Protein AF-A0A1C5U379-F1 (afdb_monomer)

Foldseek 3Di:
DDPVLVVQLLVLLLVLLVVLLVVVVPPDPDDPLLLLLLLLLVQCLQQPALVPDDVVSSCVRSVHDPVRCCVVAVDSVSSLLVVVVSSLVSVVVRLCRSPDVPDQLLLSVLLVLLLLLLLLQVGVSSLRSLLVQLVDPVNVLVVLVSVLVVLCVRLCVLVVVDDSVNSSVVSNVLSVLSSVLSVDHDDPVRDSLNSSLVSSVVSCVSSNPDPVVNVVSNVVVVPDPSNVVSVSSVVSNVVSSCVNSVDDRPPDD

Sequence (253 aa):
MNLADLADILITLINFAEKGLCKIRTRYNRTETQKRILSTCVRLFIEQGYSNTSPKQIFKEADVSAGTFYHLYKSKGGVLNELIDFMFDNQFDIADQVIGSNAKPVMLYAVETAIQLALAEINENIRDIYVQVYTQPDTVAMIQEKMTKELHKLFGPYMPDCGQSDFYELEIGTSAIMRGFMAHPCDMYFTLERKIERFLSINLSIFKVPESEQQEVFEYMSKLDIRDIAMRVMHELFEALAMKFDFELSEQE

Solvent-accessible surface area (backbone atoms only — not comparable to full-atom values): 13952 Å² total; per-residue (Å²): 134,57,80,65,60,57,47,51,41,49,52,47,58,44,44,44,37,55,50,46,56,56,52,64,70,70,81,53,92,70,50,72,67,55,50,36,45,51,29,40,48,54,52,43,25,62,76,60,9,45,85,73,53,48,69,69,55,46,26,64,73,36,73,45,52,68,66,60,47,51,72,76,29,89,41,75,64,47,51,48,37,56,55,49,55,57,52,57,78,48,53,67,78,41,63,61,62,56,58,44,91,77,54,58,53,67,53,54,55,51,54,53,53,41,33,54,51,34,37,27,59,77,32,68,26,53,18,42,39,54,36,47,46,59,61,40,68,75,42,31,52,54,48,36,64,58,45,17,59,51,52,35,68,56,34,30,87,57,35,79,90,56,54,62,68,53,34,37,60,48,33,60,51,53,49,49,51,51,32,54,57,44,67,50,74,66,48,99,87,46,35,68,68,55,46,43,52,51,52,48,58,52,53,42,51,74,46,51,52,53,70,73,58,52,49,54,46,52,60,53,56,73,73,51,64,54,62,62,51,24,52,51,52,48,51,44,48,49,52,44,48,25,74,71,48,76,47,84,79,78,85,81,131

Mean predicted aligned error: 8.4 Å

Nearest PDB structures (foldseek):
  3bqz-assembly1_A  TM=7.149E-01  e=1.645E-02  Staphylococcus aureus
  3bti-assembly1_A  TM=6.943E-01  e=1.383E-02  Staphylococcus aureus subsp. aureus Mu50
  2g3b-assembly1_B  TM=5.731E-01  e=2.892E-02  Rhodococcus jostii RHA1
  3f1b-assembly1_A-2  TM=5.635E-01  e=4.662E-02  Rhodococcus jostii RHA1
  5aqc-assembly1_B  TM=4.326E-01  e=4.464E-02  Mycobacterium tuberculosis H37Rv

Secondary structure (DSSP, 8-state):
--HHHHHHHHHHHHHHHHHHHHHHTTSS---HHHHHHHHHHHHHHHHH-TTT--HHHHHHHTT--HHHHHHH-SSHHHHHHHHHHHHHHHHHHHHHHHS-TTS-HHHHHHHHHHHHHHHHHH-HHHHHHHHHHTTSHHHHHHHHHHHHHHHHHHHGGG-TT--HHHHHHHHHHHHHHHHHHHHS---SSS-HHHHHHHHHHHHHHHTT--HHHHHHHHHHHTTS-HHHHHHHHHHHHHHHHHHHHT-PPP---

pLDDT: mean 77.55, std 21.62, range [20.22, 98.5]

Radius of gyration: 18.71 Å; Cα contacts (8 Å, |Δi|>4): 222; chains: 1; bounding box: 46×43×50 Å

Structure (mmCIF, N/CA/C/O backbone):
data_AF-A0A1C5U379-F1
#
_entry.id   AF-A0A1C5U379-F1
#
loop_
_atom_site.group_PDB
_atom_site.id
_atom_site.type_symbol
_atom_site.label_atom_id
_atom_site.label_alt_id
_atom_site.label_comp_id
_atom_site.label_asym_id
_atom_site.label_entity_id
_atom_site.label_seq_id
_atom_site.pdbx_PDB_ins_code
_atom_site.Cartn_x
_atom_site.Cartn_y
_atom_site.Cartn_z
_atom_site.occupancy
_atom_site.B_iso_or_equiv
_atom_site.auth_seq_id
_atom_site.auth_comp_id
_atom_site.auth_asym_id
_atom_site.auth_atom_id
_atom_site.pdbx_PDB_model_num
ATOM 1 N N . MET A 1 1 ? -26.213 -6.825 6.415 1.00 30.80 1 MET A N 1
ATOM 2 C CA . MET A 1 1 ? -25.514 -6.618 5.138 1.00 30.80 1 MET A CA 1
ATOM 3 C C . MET A 1 1 ? -25.941 -7.759 4.242 1.00 30.80 1 MET A C 1
ATOM 5 O O . MET A 1 1 ? -25.673 -8.906 4.588 1.00 30.80 1 MET A O 1
ATOM 9 N N . ASN A 1 2 ? -26.789 -7.478 3.253 1.00 20.22 2 ASN A N 1
ATOM 10 C CA . ASN A 1 2 ? -27.288 -8.517 2.352 1.00 20.22 2 ASN A CA 1
ATOM 11 C C . ASN A 1 2 ? -26.243 -8.769 1.241 1.00 20.22 2 ASN A C 1
ATOM 13 O O . ASN A 1 2 ? -25.292 -8.006 1.090 1.00 20.22 2 ASN A O 1
ATOM 17 N N . LEU A 1 3 ? -26.408 -9.847 0.473 1.00 24.05 3 LEU A N 1
ATOM 18 C CA . LEU A 1 3 ? -25.496 -10.215 -0.618 1.00 24.05 3 LEU A CA 1
ATOM 19 C C . LEU A 1 3 ? -25.369 -9.141 -1.728 1.00 24.05 3 LEU A C 1
ATOM 21 O O . LEU A 1 3 ? -24.397 -9.169 -2.473 1.00 24.05 3 LEU A O 1
ATOM 25 N N . ALA A 1 4 ? -26.322 -8.209 -1.842 1.00 23.47 4 ALA A N 1
ATOM 26 C CA . ALA A 1 4 ? -26.289 -7.088 -2.783 1.00 23.47 4 ALA A CA 1
ATOM 27 C C . ALA A 1 4 ? -25.384 -5.934 -2.300 1.00 23.47 4 ALA A C 1
ATOM 29 O O . ALA A 1 4 ? -24.713 -5.330 -3.126 1.00 23.47 4 ALA A O 1
ATOM 30 N N . ASP A 1 5 ? -25.249 -5.710 -0.985 1.00 25.88 5 ASP A N 1
ATOM 31 C CA . ASP A 1 5 ? -24.325 -4.700 -0.430 1.00 25.88 5 ASP A CA 1
ATOM 32 C C . ASP A 1 5 ? -22.846 -5.100 -0.641 1.00 25.88 5 ASP A C 1
ATOM 34 O O . ASP A 1 5 ? -21.981 -4.262 -0.868 1.00 25.88 5 ASP A O 1
ATOM 38 N N . LEU A 1 6 ? -22.546 -6.405 -0.597 1.00 26.56 6 LEU A N 1
ATOM 39 C CA . LEU A 1 6 ? -21.216 -6.962 -0.896 1.00 26.56 6 LEU A CA 1
ATOM 40 C C . LEU A 1 6 ? -20.872 -6.869 -2.391 1.00 26.56 6 LEU A C 1
ATOM 42 O O . LEU A 1 6 ? -19.710 -6.665 -2.739 1.00 26.56 6 LEU A O 1
ATOM 46 N N . ALA A 1 7 ? -21.880 -6.979 -3.261 1.00 26.05 7 ALA A N 1
ATOM 47 C CA . ALA A 1 7 ? -21.722 -6.817 -4.700 1.00 26.05 7 ALA A CA 1
ATOM 48 C C . ALA A 1 7 ? -21.412 -5.362 -5.084 1.00 26.05 7 ALA A C 1
ATOM 50 O O . ALA A 1 7 ? -20.610 -5.158 -5.984 1.00 26.05 7 ALA A O 1
ATOM 51 N N . ASP A 1 8 ? -21.942 -4.361 -4.374 1.00 29.02 8 ASP A N 1
ATOM 52 C CA . ASP A 1 8 ? -21.638 -2.944 -4.631 1.00 29.02 8 ASP A CA 1
ATOM 53 C C . ASP A 1 8 ? -20.204 -2.555 -4.221 1.00 29.02 8 ASP A C 1
ATOM 55 O O . ASP A 1 8 ? -19.550 -1.774 -4.915 1.00 29.02 8 ASP A O 1
ATOM 59 N N . ILE A 1 9 ? -19.660 -3.153 -3.155 1.00 31.05 9 ILE A N 1
ATOM 60 C CA . ILE A 1 9 ? -18.257 -2.970 -2.733 1.00 31.05 9 ILE A CA 1
ATOM 61 C C . ILE A 1 9 ? -17.294 -3.571 -3.772 1.00 31.05 9 ILE A C 1
ATOM 63 O O . ILE A 1 9 ? -16.308 -2.935 -4.145 1.00 31.05 9 ILE A O 1
ATOM 67 N N . LEU A 1 10 ? -17.622 -4.758 -4.295 1.00 30.98 10 LEU A N 1
ATOM 68 C CA . LEU A 1 10 ? -16.896 -5.422 -5.384 1.00 30.98 10 LEU A CA 1
ATOM 69 C C . LEU A 1 10 ? -17.010 -4.651 -6.701 1.00 30.98 10 LEU A C 1
ATOM 71 O O . LEU A 1 10 ? -16.001 -4.284 -7.283 1.00 30.98 10 LEU A O 1
ATOM 75 N N . ILE A 1 11 ? -18.217 -4.258 -7.111 1.00 32.09 11 ILE A N 1
ATOM 76 C CA . ILE A 1 11 ? -18.458 -3.422 -8.296 1.00 32.09 11 ILE A CA 1
ATOM 77 C C . ILE A 1 11 ? -17.729 -2.075 -8.191 1.00 32.09 11 ILE A C 1
ATOM 79 O O . ILE A 1 11 ? -17.374 -1.499 -9.215 1.00 32.09 11 ILE A O 1
ATOM 83 N N . THR A 1 12 ? -17.452 -1.560 -6.991 1.00 33.69 12 THR A N 1
ATOM 84 C CA . THR A 1 12 ? -16.713 -0.302 -6.801 1.00 33.69 12 THR A CA 1
ATOM 85 C C . THR A 1 12 ? -15.190 -0.485 -6.875 1.00 33.69 12 THR A C 1
ATOM 87 O O . THR A 1 12 ? -14.508 0.396 -7.398 1.00 33.69 12 THR A O 1
ATOM 90 N N . LEU A 1 13 ? -14.658 -1.643 -6.464 1.00 32.72 13 LEU A N 1
ATOM 91 C CA . LEU A 1 13 ? -13.259 -2.048 -6.687 1.00 32.72 13 LEU A CA 1
ATOM 92 C C . LEU A 1 13 ? -13.006 -2.424 -8.171 1.00 32.72 13 LEU A C 1
ATOM 94 O O . LEU A 1 13 ? -11.973 -2.054 -8.735 1.00 32.72 13 LEU A O 1
ATOM 98 N N . ILE A 1 14 ? -14.012 -2.979 -8.858 1.00 34.38 14 ILE A N 1
ATOM 99 C CA . ILE A 1 14 ? -14.058 -3.179 -10.322 1.00 34.38 14 ILE A CA 1
ATOM 100 C C . ILE A 1 14 ? -14.144 -1.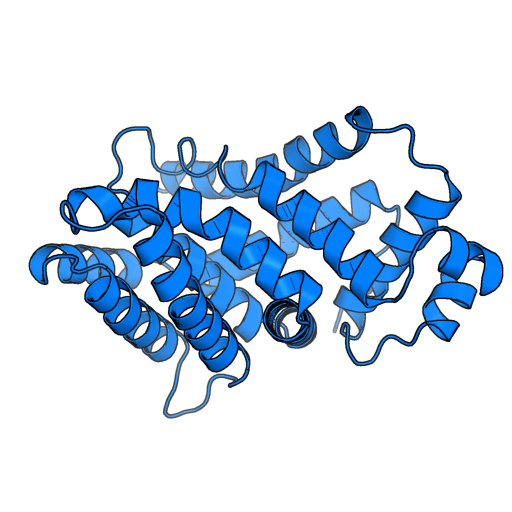841 -11.066 1.00 34.38 14 ILE A C 1
ATOM 102 O O . ILE A 1 14 ? -13.369 -1.572 -11.983 1.00 34.38 14 ILE A O 1
ATOM 106 N N . ASN A 1 15 ? -15.046 -0.944 -10.653 1.00 31.27 15 ASN A N 1
ATOM 107 C CA . ASN A 1 15 ? -15.156 0.403 -11.220 1.00 31.27 15 ASN A CA 1
ATOM 108 C C . ASN A 1 15 ? -13.919 1.261 -10.912 1.00 31.27 15 ASN A C 1
ATOM 110 O O . ASN A 1 15 ? -13.703 2.259 -11.588 1.00 31.27 15 ASN A O 1
ATOM 114 N N . PHE A 1 16 ? -13.110 0.915 -9.911 1.00 40.41 16 PHE A N 1
ATOM 115 C CA . PHE A 1 16 ? -11.818 1.536 -9.608 1.00 40.41 16 PHE A CA 1
ATOM 116 C C . PHE A 1 16 ? -10.750 1.141 -10.629 1.00 40.41 16 PHE A C 1
ATOM 118 O O . PHE A 1 16 ? -10.043 2.013 -11.147 1.00 40.41 16 PHE A O 1
ATOM 125 N N . ALA A 1 17 ? -10.723 -0.137 -11.004 1.00 33.16 17 ALA A N 1
ATOM 126 C CA . ALA A 1 17 ? -10.049 -0.602 -12.201 1.00 33.16 17 ALA A CA 1
ATOM 127 C C . ALA A 1 17 ? -10.583 0.158 -13.433 1.00 33.16 17 ALA A C 1
ATOM 129 O O . ALA A 1 17 ? -9.842 0.886 -14.074 1.00 33.16 17 ALA A O 1
ATOM 130 N N . GLU A 1 18 ? -11.878 0.162 -13.735 1.00 30.50 18 GLU A N 1
ATOM 131 C CA . GLU A 1 18 ? -12.368 0.811 -14.964 1.00 30.50 18 GLU A CA 1
ATOM 132 C C . GLU A 1 18 ? -12.226 2.356 -14.996 1.00 30.50 18 GLU A C 1
ATOM 134 O O . GLU A 1 18 ? -11.771 2.922 -15.998 1.00 30.50 18 GLU A O 1
ATOM 139 N N . LYS A 1 19 ? -12.556 3.082 -13.916 1.00 33.69 19 LYS A N 1
ATOM 140 C CA . LYS A 1 19 ? -12.547 4.564 -13.849 1.00 33.69 19 LYS A CA 1
ATOM 141 C C . LYS A 1 19 ? -11.166 5.151 -13.596 1.00 33.69 19 LYS A C 1
ATOM 143 O O . LYS A 1 19 ? -10.823 6.154 -14.232 1.00 33.69 19 LYS A O 1
ATOM 148 N N . GLY A 1 20 ? -10.356 4.527 -12.737 1.00 36.03 20 GLY A N 1
ATOM 149 C CA . GLY A 1 20 ? -8.945 4.884 -12.617 1.00 36.03 20 GLY A CA 1
ATOM 150 C C . GLY A 1 20 ? -8.276 4.730 -13.979 1.00 36.03 20 GLY A C 1
ATOM 151 O O . GLY A 1 20 ? -7.595 5.636 -14.476 1.00 36.03 20 GLY A O 1
ATOM 152 N N . LEU A 1 21 ? -8.544 3.618 -14.670 1.00 39.03 21 LEU A N 1
ATOM 153 C CA . LEU A 1 21 ? -7.965 3.376 -15.980 1.00 39.03 21 LEU A CA 1
ATOM 154 C C . LEU A 1 21 ? -8.520 4.325 -17.069 1.00 39.03 21 LEU A C 1
ATOM 156 O O . LEU A 1 21 ? -7.760 4.695 -17.972 1.00 39.03 21 LEU A O 1
ATOM 160 N N . CYS A 1 22 ? -9.759 4.808 -16.955 1.00 32.91 22 CYS A N 1
ATOM 161 C CA . CYS A 1 22 ? -10.313 5.844 -17.833 1.00 32.91 22 CYS A CA 1
ATOM 162 C C . CYS A 1 22 ? -9.581 7.201 -17.680 1.00 32.91 22 CYS A C 1
ATOM 164 O O . CYS A 1 22 ? -9.282 7.853 -18.683 1.00 32.91 22 CYS A O 1
ATOM 166 N N . LYS A 1 23 ? -9.162 7.580 -16.458 1.00 36.03 23 LYS A N 1
ATOM 167 C CA . LYS A 1 23 ? -8.380 8.810 -16.185 1.00 36.03 23 LYS A CA 1
ATOM 168 C C . LYS A 1 23 ? -6.893 8.742 -16.586 1.00 36.03 23 LYS A C 1
ATOM 170 O O . LYS A 1 23 ? -6.314 9.793 -16.876 1.00 36.03 23 LYS A O 1
ATOM 175 N N . ILE A 1 24 ? -6.270 7.554 -16.705 1.00 42.28 24 ILE A N 1
ATOM 176 C CA . ILE A 1 24 ? -4.923 7.423 -17.337 1.00 42.28 24 ILE A CA 1
ATOM 177 C C . ILE A 1 24 ? -4.919 8.042 -18.736 1.00 42.28 24 ILE A C 1
ATOM 179 O O . ILE A 1 24 ? -3.909 8.582 -19.179 1.00 42.28 24 ILE A O 1
ATOM 183 N N . ARG A 1 25 ? -6.050 7.958 -19.444 1.00 40.31 25 ARG A N 1
ATOM 184 C CA . ARG A 1 25 ? -6.176 8.433 -20.819 1.00 40.31 25 ARG A CA 1
ATOM 185 C C . ARG A 1 25 ? -6.116 9.960 -20.924 1.00 40.31 25 ARG A C 1
ATOM 187 O O . ARG A 1 25 ? -5.788 10.469 -21.989 1.00 40.31 25 ARG A O 1
ATOM 194 N N . THR A 1 26 ? -6.433 10.686 -19.849 1.00 41.88 26 THR A N 1
ATOM 195 C CA . THR A 1 26 ? -6.767 12.116 -19.932 1.00 41.88 26 THR A CA 1
ATOM 196 C C . THR A 1 26 ? -5.702 13.085 -19.423 1.00 41.88 26 THR A C 1
ATOM 198 O O . THR A 1 26 ? -5.773 14.253 -19.791 1.00 41.88 26 THR A O 1
ATOM 201 N N . ARG A 1 27 ? -4.717 12.676 -18.605 1.00 43.28 27 ARG A N 1
ATOM 202 C CA . ARG A 1 27 ? -3.830 13.664 -17.943 1.00 43.28 27 ARG A CA 1
ATOM 203 C C . ARG A 1 27 ? -2.525 14.006 -18.677 1.00 43.28 27 ARG A C 1
ATOM 205 O O . ARG A 1 27 ? -1.933 15.028 -18.360 1.00 43.28 27 ARG A O 1
ATOM 212 N N . TYR A 1 28 ? -2.109 13.242 -19.687 1.00 43.66 28 TYR A N 1
ATOM 213 C CA . TYR A 1 28 ? -1.063 13.631 -20.647 1.00 43.66 28 TYR A CA 1
ATOM 214 C C . TYR A 1 28 ? -1.110 12.652 -21.827 1.00 43.66 28 TYR A C 1
ATOM 216 O O . TYR A 1 28 ? -1.330 11.461 -21.610 1.00 43.66 28 TYR A O 1
ATOM 224 N N . ASN A 1 29 ? -0.885 13.101 -23.063 1.00 52.22 29 ASN A N 1
ATOM 225 C CA . ASN A 1 29 ? -0.632 12.192 -24.187 1.00 52.22 29 ASN A CA 1
ATOM 226 C C . ASN A 1 29 ? 0.670 11.415 -23.903 1.00 52.22 29 ASN A C 1
ATOM 228 O O . ASN A 1 29 ? 1.749 11.848 -24.305 1.00 52.22 29 ASN A O 1
ATOM 232 N N . ARG A 1 30 ? 0.589 10.301 -23.159 1.00 66.25 30 ARG A N 1
ATOM 233 C CA . ARG A 1 30 ? 1.731 9.411 -22.922 1.00 66.25 30 ARG A CA 1
ATOM 234 C C . ARG A 1 30 ? 2.224 8.913 -24.269 1.00 66.25 30 ARG A C 1
ATOM 236 O O . ARG A 1 30 ? 1.433 8.441 -25.091 1.00 66.25 30 ARG A O 1
ATOM 243 N N . THR A 1 31 ? 3.533 9.004 -24.477 1.00 79.75 31 THR A N 1
ATOM 244 C CA . THR A 1 31 ? 4.155 8.416 -25.663 1.00 79.75 31 THR A CA 1
ATOM 245 C C . THR A 1 31 ? 3.905 6.911 -25.670 1.00 79.75 31 THR A C 1
ATOM 247 O O . THR A 1 31 ? 3.802 6.276 -24.618 1.00 79.75 31 THR A O 1
ATOM 250 N N . GLU A 1 32 ? 3.832 6.320 -26.858 1.00 82.12 32 GLU A N 1
ATOM 251 C CA . GLU A 1 32 ? 3.659 4.872 -26.991 1.00 82.12 32 GLU A CA 1
ATOM 252 C C . GLU A 1 32 ? 4.787 4.099 -26.286 1.00 82.12 32 GLU A C 1
ATOM 254 O O . GLU A 1 32 ? 4.566 3.057 -25.679 1.00 82.12 32 GLU A O 1
ATOM 259 N N . THR A 1 33 ? 5.987 4.682 -26.256 1.00 86.19 33 THR A N 1
ATOM 260 C CA . THR A 1 33 ? 7.141 4.179 -25.507 1.00 86.19 33 THR A CA 1
ATOM 261 C C . THR A 1 33 ? 6.899 4.130 -23.995 1.00 86.19 33 THR A C 1
ATOM 263 O O . THR A 1 33 ? 7.216 3.126 -23.366 1.00 86.19 33 THR A O 1
ATOM 266 N N . GLN A 1 34 ? 6.322 5.177 -23.393 1.00 86.12 34 GLN A N 1
ATOM 267 C CA . GLN A 1 34 ? 5.999 5.176 -21.957 1.00 86.12 34 GLN A CA 1
ATOM 268 C C . GLN A 1 34 ? 4.954 4.116 -21.618 1.00 86.12 34 GLN A C 1
ATOM 270 O O . GLN A 1 34 ? 5.090 3.434 -20.607 1.00 86.12 34 GLN A O 1
ATOM 275 N N . LYS A 1 35 ? 3.935 3.946 -22.471 1.00 81.25 35 LYS A N 1
ATOM 276 C CA . LYS A 1 35 ? 2.927 2.896 -22.277 1.00 81.25 35 LYS A CA 1
ATOM 277 C C . LYS A 1 35 ? 3.563 1.510 -22.280 1.00 81.25 35 LYS A C 1
ATOM 279 O O . LYS A 1 35 ? 3.299 0.768 -21.345 1.00 81.25 35 LYS A O 1
ATOM 284 N N . ARG A 1 36 ? 4.439 1.217 -23.253 1.00 85.88 36 ARG A N 1
ATOM 285 C CA . ARG A 1 36 ? 5.176 -0.057 -23.316 1.00 85.88 36 ARG A CA 1
ATOM 286 C C . ARG A 1 36 ? 6.048 -0.295 -22.085 1.00 85.88 36 ARG A C 1
ATOM 288 O O . ARG A 1 36 ? 6.053 -1.385 -21.534 1.00 85.88 36 ARG A O 1
ATOM 295 N N . ILE A 1 37 ? 6.767 0.725 -21.611 1.00 89.38 37 ILE A N 1
ATOM 296 C CA . ILE A 1 37 ? 7.578 0.588 -20.391 1.00 89.38 37 ILE A CA 1
ATOM 297 C C . ILE A 1 37 ? 6.685 0.284 -19.182 1.00 89.38 37 ILE A C 1
ATOM 299 O O . ILE A 1 37 ? 6.999 -0.615 -18.405 1.00 89.38 37 ILE A O 1
ATOM 303 N N . LEU A 1 38 ? 5.573 1.007 -19.026 1.00 82.69 38 LEU A N 1
ATOM 304 C CA . LEU A 1 38 ? 4.645 0.807 -17.915 1.00 82.69 38 LEU A CA 1
ATOM 305 C C . LEU A 1 38 ? 3.979 -0.574 -17.967 1.00 82.69 38 LEU A C 1
ATOM 307 O O . LEU A 1 38 ? 3.977 -1.250 -16.944 1.00 82.69 38 LEU A O 1
ATOM 311 N N . SER A 1 39 ? 3.490 -1.021 -19.132 1.00 79.06 39 SER A N 1
ATOM 312 C CA . SER A 1 39 ? 2.924 -2.369 -19.306 1.00 79.06 39 SER A CA 1
ATOM 313 C C . SER A 1 39 ? 3.929 -3.451 -18.944 1.00 79.06 39 SER A C 1
ATOM 315 O O . SER A 1 39 ? 3.617 -4.352 -18.170 1.00 79.06 39 SER A O 1
ATOM 317 N N . THR A 1 40 ? 5.155 -3.342 -19.460 1.00 86.25 40 THR A N 1
ATOM 318 C CA . THR A 1 40 ? 6.217 -4.314 -19.197 1.00 86.25 40 THR A CA 1
ATOM 319 C C . THR A 1 40 ? 6.574 -4.345 -17.716 1.00 86.25 40 THR A C 1
ATOM 321 O O . THR A 1 40 ? 6.686 -5.424 -17.147 1.00 86.25 40 THR A O 1
ATOM 324 N N . CYS A 1 41 ? 6.720 -3.188 -17.064 1.00 86.50 41 CYS A N 1
ATOM 325 C CA . CYS A 1 41 ? 6.998 -3.134 -15.630 1.00 86.50 41 CYS A CA 1
ATOM 326 C C . CYS A 1 41 ? 5.857 -3.725 -14.800 1.00 86.50 41 CYS A C 1
ATOM 328 O O . CYS A 1 41 ? 6.130 -4.526 -13.918 1.00 86.50 41 CYS A O 1
ATOM 330 N N . VAL A 1 42 ? 4.600 -3.369 -15.086 1.00 79.88 42 VAL A N 1
ATOM 331 C CA . VAL A 1 42 ? 3.430 -3.918 -14.382 1.00 79.88 42 VAL A CA 1
ATOM 332 C C . VAL A 1 42 ? 3.403 -5.439 -14.484 1.00 79.88 42 VAL A C 1
ATOM 334 O O . VAL A 1 42 ? 3.349 -6.103 -13.451 1.00 79.88 42 VAL A O 1
ATOM 337 N N . ARG A 1 43 ? 3.501 -5.984 -15.704 1.00 82.19 43 ARG A N 1
ATOM 338 C CA . ARG A 1 43 ? 3.511 -7.433 -15.915 1.00 82.19 43 ARG A CA 1
ATOM 339 C C . ARG A 1 43 ? 4.658 -8.091 -15.150 1.00 82.19 43 ARG A C 1
ATOM 341 O O . ARG A 1 43 ? 4.416 -8.977 -14.341 1.00 82.19 43 ARG A O 1
ATOM 348 N N . LEU A 1 44 ? 5.891 -7.614 -15.335 1.00 86.00 44 LEU A N 1
ATOM 349 C CA . LEU A 1 44 ? 7.065 -8.190 -14.672 1.00 86.00 44 LEU A CA 1
ATOM 350 C C . LEU A 1 44 ? 6.984 -8.105 -13.144 1.00 86.00 44 LEU A C 1
ATOM 352 O O . LEU A 1 44 ? 7.368 -9.042 -12.451 1.00 86.00 44 LEU A O 1
ATOM 356 N N . PHE A 1 45 ? 6.471 -7.007 -12.591 1.00 84.56 45 PHE A N 1
ATOM 357 C CA . PHE A 1 45 ? 6.333 -6.877 -11.143 1.00 84.56 45 PHE A CA 1
ATOM 358 C C . PHE A 1 45 ? 5.295 -7.853 -10.584 1.00 84.56 45 PHE A C 1
ATOM 360 O O . PHE A 1 45 ? 5.515 -8.392 -9.505 1.00 84.56 45 PHE A O 1
ATOM 367 N N . ILE A 1 46 ? 4.210 -8.118 -11.313 1.00 79.12 46 ILE A N 1
ATOM 368 C CA . ILE A 1 46 ? 3.184 -9.092 -10.915 1.00 79.12 46 ILE A CA 1
ATOM 369 C C . ILE A 1 46 ? 3.687 -10.535 -11.061 1.00 79.12 46 ILE A C 1
ATOM 371 O O . ILE A 1 46 ? 3.464 -11.351 -10.168 1.00 79.12 46 ILE A O 1
ATOM 375 N N . GLU A 1 47 ? 4.386 -10.849 -12.152 1.00 84.00 47 GLU A N 1
ATOM 376 C CA . GLU A 1 47 ? 4.825 -12.214 -12.478 1.00 84.00 47 GLU A CA 1
ATOM 377 C C . GLU A 1 47 ? 5.994 -12.700 -11.617 1.00 84.00 47 GLU A C 1
ATOM 379 O O . GLU A 1 47 ? 6.034 -13.867 -11.235 1.00 84.00 47 GLU A O 1
ATOM 384 N N . GLN A 1 48 ? 6.951 -11.822 -11.308 1.00 90.44 48 GLN A N 1
ATOM 385 C CA . GLN A 1 48 ? 8.206 -12.213 -10.648 1.00 90.44 48 GLN A CA 1
ATOM 386 C C . GLN A 1 48 ? 8.628 -11.283 -9.499 1.00 90.44 48 GLN A C 1
ATOM 388 O O . GLN A 1 48 ? 9.683 -11.492 -8.896 1.00 90.44 48 GLN A O 1
ATOM 393 N N . GLY A 1 49 ? 7.846 -10.245 -9.193 1.00 85.00 49 GLY A N 1
ATOM 394 C CA . GLY A 1 49 ? 8.158 -9.275 -8.146 1.00 85.00 49 GLY A CA 1
ATOM 395 C C . GLY A 1 49 ? 8.999 -8.095 -8.641 1.00 85.00 49 GLY A C 1
ATOM 396 O O . GLY A 1 49 ? 9.725 -8.148 -9.645 1.00 85.00 49 GLY A O 1
ATOM 397 N N . TYR A 1 50 ? 8.930 -6.987 -7.905 1.00 89.44 50 TYR A N 1
ATOM 398 C CA . TYR A 1 50 ? 9.732 -5.798 -8.177 1.00 89.44 50 TYR A CA 1
ATOM 399 C C . TYR A 1 50 ? 11.223 -6.097 -8.019 1.00 89.44 50 TYR A C 1
ATOM 401 O O . TYR A 1 50 ? 12.017 -5.730 -8.886 1.00 89.44 50 TYR A O 1
ATOM 409 N N . SER A 1 51 ? 11.624 -6.755 -6.933 1.00 94.50 51 SER A N 1
ATOM 410 C CA . SER A 1 51 ? 13.019 -7.002 -6.563 1.00 94.50 51 SER A CA 1
ATOM 411 C C . SER A 1 51 ? 13.751 -7.867 -7.589 1.00 94.50 51 SER A C 1
ATOM 413 O O . SER A 1 51 ? 14.878 -7.530 -7.962 1.00 94.50 51 SER A O 1
ATOM 415 N N . ASN A 1 52 ? 13.092 -8.896 -8.130 1.00 96.75 52 ASN A N 1
ATOM 416 C CA . ASN A 1 52 ? 13.680 -9.787 -9.138 1.00 96.75 52 ASN A CA 1
ATOM 417 C C . ASN A 1 52 ? 13.676 -9.190 -10.555 1.00 96.75 52 ASN A C 1
ATOM 419 O O . ASN A 1 52 ? 14.377 -9.676 -11.440 1.00 96.75 52 ASN A O 1
ATOM 423 N N . THR A 1 53 ? 12.953 -8.090 -10.778 1.00 95.38 53 THR A N 1
ATOM 424 C CA . THR A 1 53 ? 12.914 -7.415 -12.077 1.00 95.38 53 THR A CA 1
ATOM 425 C C . THR A 1 53 ? 14.102 -6.472 -12.256 1.00 95.38 53 THR A C 1
ATOM 427 O O . THR A 1 53 ? 14.224 -5.440 -11.584 1.00 95.38 53 THR A O 1
ATOM 430 N N . SER A 1 54 ? 14.993 -6.791 -13.200 1.00 96.62 54 SER A N 1
ATOM 431 C CA . SER A 1 54 ? 16.152 -5.942 -13.516 1.00 96.62 54 SER A CA 1
ATOM 432 C C . SER A 1 54 ? 15.819 -4.870 -14.571 1.00 96.62 54 SER A C 1
ATOM 434 O O . SER A 1 54 ? 15.057 -5.143 -15.499 1.00 96.62 54 SER A O 1
ATOM 436 N N . PRO A 1 55 ? 16.439 -3.671 -14.531 1.00 95.88 55 PRO A N 1
ATOM 437 C CA . PRO A 1 55 ? 16.267 -2.671 -15.590 1.00 95.88 55 PRO A CA 1
ATOM 438 C C . PRO A 1 55 ? 16.596 -3.210 -16.988 1.00 95.88 55 PRO A C 1
ATOM 440 O O . PRO A 1 55 ? 15.892 -2.916 -17.943 1.00 95.88 55 PRO A O 1
ATOM 443 N N . LYS A 1 56 ? 17.617 -4.068 -17.111 1.00 96.12 56 LYS A N 1
ATOM 444 C CA . LYS A 1 56 ? 17.989 -4.687 -18.394 1.00 96.12 56 LYS A CA 1
ATOM 445 C C . LYS A 1 56 ? 16.871 -5.553 -18.977 1.00 96.12 56 LYS A C 1
ATOM 447 O O . LYS A 1 56 ? 16.688 -5.549 -20.190 1.00 96.12 56 LYS A O 1
ATOM 452 N N . GLN A 1 57 ? 16.149 -6.279 -18.124 1.00 97.31 57 GLN A N 1
ATOM 453 C CA . GLN A 1 57 ? 14.989 -7.064 -18.536 1.00 97.31 57 GLN A CA 1
ATOM 454 C C . GLN A 1 57 ? 13.876 -6.147 -19.048 1.00 97.31 57 GLN A C 1
ATOM 456 O O . GLN A 1 57 ? 13.378 -6.366 -20.145 1.00 97.31 57 GLN A O 1
ATOM 461 N N . ILE A 1 58 ? 13.592 -5.055 -18.330 1.00 95.81 58 ILE A N 1
ATOM 462 C CA . ILE A 1 58 ? 12.617 -4.042 -18.761 1.00 95.81 58 ILE A CA 1
ATOM 463 C C . ILE A 1 58 ? 13.000 -3.458 -20.128 1.00 95.81 58 ILE A C 1
ATOM 465 O O . ILE A 1 58 ? 12.147 -3.355 -20.999 1.00 95.81 58 ILE A O 1
ATOM 469 N N . PHE A 1 59 ? 14.274 -3.115 -20.355 1.00 94.31 59 PHE A N 1
ATOM 470 C CA . PHE A 1 59 ? 14.729 -2.568 -21.643 1.00 94.31 59 PHE A CA 1
ATOM 471 C C . PHE A 1 59 ? 14.458 -3.536 -22.793 1.00 94.31 59 PHE A C 1
ATOM 473 O O . PHE A 1 59 ? 13.940 -3.144 -23.836 1.00 94.31 59 PHE A O 1
ATOM 480 N N . LYS A 1 60 ? 14.804 -4.809 -22.575 1.00 96.12 60 LYS A N 1
ATOM 481 C CA . LYS A 1 60 ? 14.631 -5.876 -23.557 1.00 96.12 60 LYS A CA 1
ATOM 482 C C . LYS A 1 60 ? 13.153 -6.127 -23.851 1.00 96.12 60 LYS A C 1
ATOM 484 O O . LYS A 1 60 ? 12.787 -6.236 -25.012 1.00 96.12 60 LYS A O 1
ATOM 489 N N . GLU A 1 61 ? 12.323 -6.230 -22.818 1.00 94.12 61 GLU A N 1
ATOM 490 C CA . GLU A 1 61 ? 10.916 -6.616 -22.961 1.00 94.12 61 GLU A CA 1
ATOM 491 C C . GLU A 1 61 ? 9.998 -5.457 -23.369 1.00 94.12 61 GLU A C 1
ATOM 493 O O . GLU A 1 61 ? 8.965 -5.698 -23.983 1.00 94.12 61 GLU A O 1
ATOM 498 N N . ALA A 1 62 ? 10.373 -4.206 -23.085 1.00 92.00 62 ALA A N 1
ATOM 499 C CA . ALA A 1 62 ? 9.647 -3.019 -23.552 1.00 92.00 62 ALA A CA 1
ATOM 500 C C . ALA A 1 62 ? 10.114 -2.520 -24.937 1.00 92.00 62 ALA A C 1
ATOM 502 O O . ALA A 1 62 ? 9.573 -1.531 -25.444 1.00 92.00 62 ALA A O 1
ATOM 503 N N . ASP A 1 63 ? 11.127 -3.173 -25.523 1.00 93.88 63 ASP A N 1
ATOM 504 C CA . ASP A 1 63 ? 11.805 -2.774 -26.763 1.00 93.88 63 ASP A CA 1
ATOM 505 C C . ASP A 1 63 ? 12.289 -1.311 -26.725 1.00 93.88 63 ASP A C 1
ATOM 507 O O . ASP A 1 63 ? 11.884 -0.445 -27.508 1.00 93.88 63 ASP A O 1
ATOM 511 N N . VAL A 1 64 ? 13.128 -0.999 -25.731 1.00 95.06 64 VAL A N 1
ATOM 512 C CA . VAL A 1 64 ? 13.716 0.336 -25.549 1.00 95.06 64 VAL A CA 1
ATOM 513 C C . VAL A 1 64 ? 15.201 0.259 -25.228 1.00 95.06 64 VAL A C 1
ATOM 515 O O . VAL A 1 64 ? 15.681 -0.648 -24.552 1.00 95.06 64 VAL A O 1
ATOM 518 N N . SER A 1 65 ? 15.959 1.267 -25.663 1.00 95.75 65 SER A N 1
ATOM 519 C CA . SER A 1 65 ? 17.349 1.406 -25.228 1.00 95.75 65 SER A CA 1
ATOM 520 C C . SER A 1 65 ? 17.426 1.846 -23.760 1.00 95.75 65 SER A C 1
ATOM 522 O O . SER A 1 65 ? 16.527 2.524 -23.256 1.00 95.75 65 SER A O 1
ATOM 524 N N . ALA A 1 66 ? 18.547 1.556 -23.091 1.00 95.38 66 ALA A N 1
ATOM 525 C CA . ALA A 1 66 ? 18.811 2.084 -21.750 1.00 95.38 66 ALA A CA 1
ATOM 526 C C . ALA A 1 66 ? 18.736 3.623 -21.721 1.00 95.38 66 ALA A C 1
ATOM 528 O O . ALA A 1 66 ? 18.155 4.192 -20.805 1.00 95.38 66 ALA A O 1
ATOM 529 N N . GLY A 1 67 ? 19.263 4.302 -22.749 1.00 94.81 67 GLY A N 1
ATOM 530 C CA . GLY A 1 67 ? 19.196 5.763 -22.855 1.00 94.81 67 GLY A CA 1
ATOM 531 C C . GLY A 1 67 ? 17.761 6.284 -22.968 1.00 94.81 67 GLY A C 1
ATOM 532 O O . GLY A 1 67 ? 17.409 7.253 -22.304 1.00 94.81 67 GLY A O 1
ATOM 533 N N . THR A 1 68 ? 16.913 5.605 -23.745 1.00 93.25 68 THR A N 1
ATOM 534 C CA . THR A 1 68 ? 15.482 5.926 -23.866 1.00 93.25 68 THR A CA 1
ATOM 535 C C . THR A 1 68 ? 14.761 5.744 -22.535 1.00 93.25 68 THR A C 1
ATOM 537 O O . THR A 1 68 ? 14.008 6.626 -22.130 1.00 93.25 68 THR A O 1
ATOM 540 N N . PHE A 1 69 ? 15.013 4.634 -21.835 1.00 95.44 69 PHE A N 1
ATOM 541 C CA . PHE A 1 69 ? 14.428 4.401 -20.518 1.00 95.44 69 PHE A CA 1
ATOM 542 C C . PHE A 1 69 ? 14.862 5.483 -19.530 1.00 95.44 69 PHE A C 1
ATOM 544 O O . PHE A 1 69 ? 14.005 6.124 -18.936 1.00 95.44 69 PHE A O 1
ATOM 551 N N . TYR A 1 70 ? 16.168 5.738 -19.399 1.00 94.88 70 TYR A N 1
ATOM 552 C CA . TYR A 1 70 ? 16.688 6.700 -18.425 1.00 94.88 70 TYR A CA 1
ATOM 553 C C . TYR A 1 70 ? 16.354 8.161 -18.750 1.00 94.88 70 TYR A C 1
ATOM 555 O O . TYR A 1 70 ? 16.363 9.003 -17.854 1.00 94.88 70 TYR A O 1
ATOM 563 N N . HIS A 1 71 ? 16.018 8.465 -20.006 1.00 92.25 71 HIS A N 1
ATOM 564 C CA . HIS A 1 71 ? 15.461 9.759 -20.389 1.00 92.25 71 HIS A CA 1
ATOM 565 C C . HIS A 1 71 ? 14.042 9.970 -19.836 1.00 92.25 71 HIS A C 1
ATOM 567 O O . HIS A 1 71 ? 13.704 11.080 -19.436 1.00 92.25 71 HIS A O 1
ATOM 573 N N . LEU A 1 72 ? 13.226 8.911 -19.802 1.00 90.06 72 LEU A N 1
ATOM 574 C CA . LEU A 1 72 ? 11.843 8.952 -19.315 1.00 90.06 72 LEU A CA 1
ATOM 575 C C . LEU A 1 72 ? 11.751 8.726 -17.799 1.00 90.06 72 LEU A C 1
ATOM 577 O O . LEU A 1 72 ? 10.975 9.388 -17.117 1.00 90.06 72 LEU A O 1
ATOM 581 N N . TYR A 1 73 ? 12.560 7.811 -17.272 1.00 91.12 73 TYR A N 1
ATOM 582 C CA . TYR A 1 73 ? 12.528 7.342 -15.892 1.00 91.12 73 TYR A CA 1
ATOM 583 C C . TYR A 1 73 ? 13.926 7.330 -15.294 1.00 91.12 73 TYR A C 1
ATOM 585 O O . TYR A 1 73 ? 14.796 6.585 -15.733 1.00 91.12 73 TYR A O 1
ATOM 593 N N . LYS A 1 74 ? 14.136 8.079 -14.209 1.00 90.75 74 LYS A N 1
ATOM 594 C CA . LYS A 1 74 ? 15.443 8.123 -13.527 1.00 90.75 74 LYS A CA 1
ATOM 595 C C . LYS A 1 74 ? 15.908 6.747 -13.031 1.00 90.75 74 LYS A C 1
ATOM 597 O O . LYS A 1 74 ? 17.105 6.492 -12.944 1.00 90.75 74 LYS A O 1
ATOM 602 N N . SER A 1 75 ? 14.973 5.864 -12.683 1.00 93.69 75 SER A N 1
ATOM 603 C CA . SER A 1 75 ? 15.247 4.519 -12.176 1.00 93.69 75 SER A CA 1
ATOM 604 C C . SER A 1 75 ? 14.014 3.617 -12.313 1.00 93.69 75 SER A C 1
ATOM 606 O O . SER A 1 75 ? 12.919 4.094 -12.611 1.00 93.69 75 SER A O 1
ATOM 608 N N . LYS A 1 76 ? 14.172 2.316 -12.023 1.00 92.94 76 LYS A N 1
ATOM 609 C CA . LYS A 1 76 ? 13.044 1.381 -11.835 1.00 92.94 76 LYS A CA 1
ATOM 610 C C . LYS A 1 76 ? 12.070 1.877 -10.751 1.00 92.94 76 LYS A C 1
ATOM 612 O O . LYS A 1 76 ? 10.862 1.775 -10.927 1.00 92.94 76 LYS A O 1
ATOM 617 N N . GLY A 1 77 ? 12.597 2.486 -9.685 1.00 89.56 77 GLY A N 1
ATOM 618 C CA . GLY A 1 77 ? 11.794 3.126 -8.638 1.00 89.56 77 GLY A CA 1
ATOM 619 C C . GLY A 1 77 ? 11.012 4.337 -9.148 1.00 89.56 77 GLY A C 1
ATOM 620 O O . GLY A 1 77 ? 9.888 4.554 -8.725 1.00 89.56 77 GLY A O 1
ATOM 621 N N . GLY A 1 78 ? 11.539 5.070 -10.133 1.00 89.25 78 GLY A N 1
ATOM 622 C CA . GLY A 1 78 ? 10.794 6.138 -10.805 1.00 89.25 78 GLY A CA 1
ATOM 623 C C . GLY A 1 78 ? 9.550 5.631 -11.542 1.00 89.25 78 GLY A C 1
ATOM 624 O O . GLY A 1 78 ? 8.525 6.305 -11.528 1.00 89.25 78 GLY A O 1
ATOM 625 N N . VAL A 1 79 ? 9.613 4.431 -12.135 1.00 87.00 79 VAL A N 1
ATOM 626 C CA . VAL A 1 79 ? 8.429 3.787 -12.730 1.00 87.00 79 VAL A CA 1
ATOM 627 C C . VAL A 1 79 ? 7.436 3.386 -11.639 1.00 87.00 79 VAL A C 1
ATOM 629 O O . VAL A 1 79 ? 6.245 3.641 -11.776 1.00 87.00 79 VAL A O 1
ATOM 632 N N . LEU A 1 80 ? 7.926 2.805 -10.537 1.00 80.44 80 LEU A N 1
ATOM 633 C CA . LEU A 1 80 ? 7.091 2.444 -9.390 1.00 80.44 80 LEU A CA 1
ATOM 634 C C . LEU A 1 80 ? 6.374 3.670 -8.803 1.00 80.44 80 LEU A C 1
ATOM 636 O O . LEU A 1 80 ? 5.177 3.599 -8.557 1.00 80.44 80 LEU A O 1
ATOM 640 N N . ASN A 1 81 ? 7.062 4.805 -8.663 1.00 80.88 81 ASN A N 1
ATOM 641 C CA . ASN A 1 81 ? 6.455 6.056 -8.203 1.00 80.88 81 ASN A CA 1
ATOM 642 C C . ASN A 1 81 ? 5.301 6.491 -9.103 1.00 80.88 81 ASN A C 1
ATOM 644 O O . ASN A 1 81 ? 4.246 6.827 -8.586 1.00 80.88 81 ASN A O 1
ATOM 648 N N . GLU A 1 82 ? 5.468 6.451 -10.430 1.00 80.00 82 GLU A N 1
ATOM 649 C CA . GLU A 1 82 ? 4.384 6.814 -11.353 1.00 80.00 82 GLU A CA 1
ATOM 650 C C . GLU A 1 82 ? 3.184 5.859 -11.231 1.00 80.00 82 GLU A C 1
ATOM 652 O O . GLU A 1 82 ? 2.036 6.303 -11.281 1.00 80.00 82 GLU A O 1
ATOM 657 N N . LEU A 1 83 ? 3.431 4.556 -11.054 1.00 74.31 83 LEU A N 1
ATOM 658 C CA . LEU A 1 83 ? 2.365 3.572 -10.847 1.00 74.31 83 LEU A CA 1
ATOM 659 C C . LEU A 1 83 ? 1.592 3.848 -9.548 1.00 74.31 83 LEU A C 1
ATOM 661 O O . LEU A 1 83 ? 0.363 3.861 -9.561 1.00 74.31 83 LEU A O 1
ATOM 665 N N . ILE A 1 84 ? 2.301 4.125 -8.454 1.00 69.50 84 ILE A N 1
ATOM 666 C CA . ILE A 1 84 ? 1.706 4.409 -7.143 1.00 69.50 84 ILE A CA 1
ATOM 667 C C . ILE A 1 84 ? 0.980 5.753 -7.129 1.00 69.50 84 ILE A C 1
ATOM 669 O O . ILE A 1 84 ? -0.157 5.819 -6.673 1.00 69.50 84 ILE A O 1
ATOM 673 N N . ASP A 1 85 ? 1.587 6.811 -7.663 1.00 68.94 85 ASP A N 1
ATOM 674 C CA . ASP A 1 85 ? 0.982 8.143 -7.756 1.00 68.94 85 ASP A CA 1
ATOM 675 C C . ASP A 1 85 ? -0.399 8.070 -8.419 1.00 68.94 85 ASP A C 1
ATOM 677 O O . ASP A 1 85 ? -1.383 8.608 -7.905 1.00 68.94 85 ASP A O 1
ATOM 681 N N . PHE A 1 86 ? -0.476 7.292 -9.501 1.00 61.72 86 PHE A N 1
ATOM 682 C CA . PHE A 1 86 ? -1.707 7.013 -10.215 1.00 61.72 86 PHE A CA 1
ATOM 683 C C . PHE A 1 86 ? -2.727 6.199 -9.397 1.00 61.72 86 PHE A C 1
ATOM 685 O O . PHE A 1 86 ? -3.920 6.501 -9.454 1.00 61.72 86 PHE A O 1
ATOM 692 N N . MET A 1 87 ? -2.299 5.182 -8.644 1.00 60.25 87 MET A N 1
ATOM 693 C CA . MET A 1 87 ? -3.206 4.418 -7.774 1.00 60.25 87 MET A CA 1
ATOM 694 C C . MET A 1 87 ? -3.822 5.315 -6.688 1.00 60.25 87 MET A C 1
ATOM 696 O O . MET A 1 87 ? -5.040 5.310 -6.511 1.00 60.25 87 MET A O 1
ATOM 700 N N . PHE A 1 88 ? -3.002 6.146 -6.036 1.00 55.72 88 PHE A N 1
ATOM 701 C CA . PHE A 1 88 ? -3.427 7.053 -4.963 1.00 55.72 88 PHE A CA 1
ATOM 702 C C . PHE A 1 88 ? -4.388 8.152 -5.429 1.00 55.72 88 PHE A C 1
ATOM 704 O O . PHE A 1 88 ? -5.356 8.452 -4.735 1.00 55.72 88 PHE A O 1
ATOM 711 N N . AS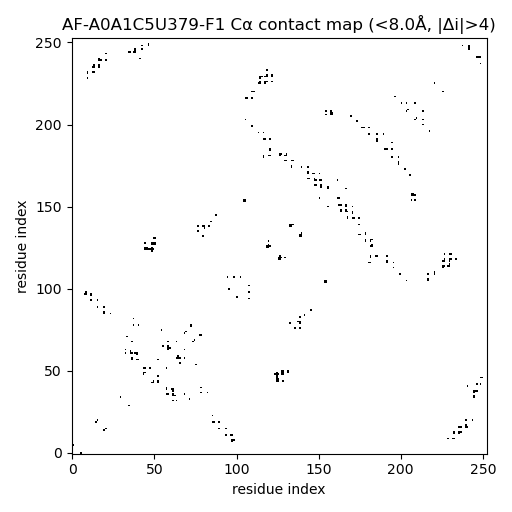P A 1 89 ? -4.171 8.741 -6.612 1.00 54.62 89 ASP A N 1
ATOM 712 C CA . ASP A 1 89 ? -5.044 9.798 -7.157 1.00 54.62 89 ASP A CA 1
ATOM 713 C C . ASP A 1 89 ? -6.494 9.331 -7.395 1.00 54.62 89 ASP A C 1
ATOM 715 O O . ASP A 1 89 ? -7.386 10.156 -7.590 1.00 54.62 89 ASP A O 1
ATOM 719 N N . ASN A 1 90 ? -6.740 8.018 -7.386 1.00 48.22 90 ASN A N 1
ATOM 720 C CA . ASN A 1 90 ? -8.068 7.435 -7.556 1.00 48.22 90 ASN A CA 1
ATOM 721 C C . ASN A 1 90 ? -8.626 6.809 -6.267 1.00 48.22 90 ASN A C 1
ATOM 723 O O . ASN A 1 90 ? -9.805 6.478 -6.240 1.00 48.22 90 ASN A O 1
ATOM 727 N N . GLN A 1 91 ? -7.820 6.664 -5.211 1.00 45.53 91 GLN A N 1
ATOM 728 C CA . GLN A 1 91 ? -8.143 5.905 -3.996 1.00 45.53 91 GLN A CA 1
ATOM 729 C C . GLN A 1 91 ? -9.194 6.585 -3.099 1.00 45.53 91 GLN A C 1
ATOM 731 O O . GLN A 1 91 ? -9.994 5.907 -2.462 1.00 45.53 91 GLN A O 1
ATOM 736 N N . PHE A 1 92 ? -9.245 7.921 -3.079 1.00 45.38 92 PHE A N 1
ATOM 737 C CA . PHE A 1 92 ? -10.079 8.677 -2.127 1.00 45.38 92 PHE A CA 1
ATOM 738 C C . PHE A 1 92 ? -11.465 9.080 -2.657 1.00 45.38 92 PHE A C 1
ATOM 740 O O . PHE A 1 92 ? -12.364 9.336 -1.862 1.00 45.38 92 PHE A O 1
ATOM 747 N N . ASP A 1 93 ? -11.696 9.022 -3.974 1.00 46.88 93 ASP A N 1
ATOM 748 C CA . ASP A 1 93 ? -13.038 9.178 -4.577 1.00 46.88 93 ASP A CA 1
ATOM 749 C C . ASP A 1 93 ? -13.966 7.973 -4.249 1.00 46.88 93 ASP A C 1
ATOM 751 O O . ASP A 1 93 ? -15.175 8.014 -4.488 1.00 46.88 93 ASP A O 1
ATOM 755 N N . ILE A 1 94 ? -13.386 6.887 -3.722 1.00 39.44 94 ILE A N 1
ATOM 756 C CA . ILE A 1 94 ? -13.973 5.547 -3.537 1.00 39.44 94 ILE A CA 1
ATOM 757 C C . ILE A 1 94 ? -14.530 5.359 -2.126 1.00 39.44 94 ILE A C 1
ATOM 759 O O . ILE A 1 94 ? -15.611 4.800 -1.949 1.00 39.44 94 ILE A O 1
ATOM 763 N N . ALA A 1 95 ? -13.804 5.869 -1.134 1.00 40.56 95 ALA A N 1
ATOM 764 C CA . ALA A 1 95 ? -14.163 5.906 0.279 1.00 40.56 95 ALA A CA 1
ATOM 765 C C . ALA A 1 95 ? -15.603 6.382 0.528 1.00 40.56 95 ALA A C 1
ATOM 767 O O . ALA A 1 95 ? -16.367 5.749 1.257 1.00 40.56 95 ALA A O 1
ATOM 768 N N . ASP A 1 96 ? -15.982 7.467 -0.150 1.00 42.72 96 ASP A N 1
ATOM 769 C CA . ASP A 1 96 ? -17.299 8.093 -0.039 1.00 42.72 96 ASP A CA 1
ATOM 770 C C . ASP A 1 96 ? -18.405 7.295 -0.778 1.00 42.72 96 ASP A C 1
ATOM 772 O O . ASP A 1 96 ? -19.591 7.515 -0.528 1.00 42.72 96 ASP A O 1
ATOM 776 N N . GLN A 1 97 ? -18.047 6.359 -1.674 1.00 41.91 97 GLN A N 1
ATOM 777 C CA . GLN A 1 97 ? -18.980 5.576 -2.506 1.00 41.91 97 GLN A CA 1
ATOM 778 C C . GLN A 1 97 ? -19.230 4.151 -1.978 1.00 41.91 97 GLN A C 1
ATOM 780 O O . GLN A 1 97 ? -20.351 3.662 -2.085 1.00 41.91 97 GLN A O 1
ATOM 785 N N . VAL A 1 98 ? -18.221 3.499 -1.387 1.00 40.56 98 VAL A N 1
ATOM 786 C CA . VAL A 1 98 ? -18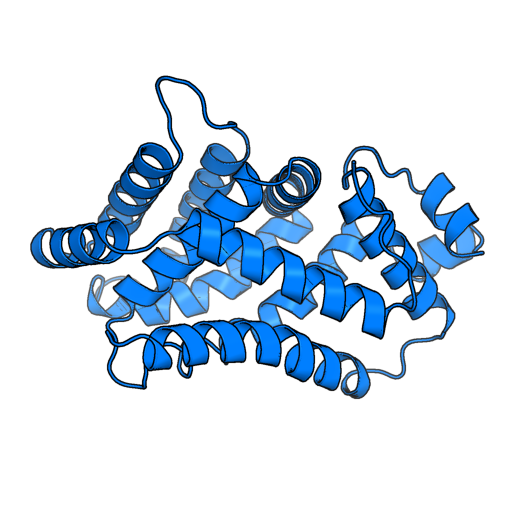.252 2.071 -0.995 1.00 40.56 98 VAL A CA 1
ATOM 787 C C . VAL A 1 98 ? -19.144 1.791 0.208 1.00 40.56 98 VAL A C 1
ATOM 789 O O . VAL A 1 98 ? -19.794 0.754 0.278 1.00 40.56 98 VAL A O 1
ATOM 792 N N . ILE A 1 99 ? -19.170 2.691 1.183 1.00 49.31 99 ILE A N 1
ATOM 793 C CA . ILE A 1 99 ? -19.778 2.395 2.484 1.00 49.31 99 ILE A CA 1
ATOM 794 C C . ILE A 1 99 ? -21.117 3.129 2.674 1.00 49.31 99 ILE A C 1
ATOM 796 O O . ILE A 1 99 ? -21.743 3.079 3.735 1.00 49.31 99 ILE A O 1
ATOM 800 N N . GLY A 1 100 ? -21.561 3.816 1.616 1.00 49.62 100 GLY A N 1
ATOM 801 C CA . GLY A 1 100 ? -22.566 4.864 1.685 1.00 49.62 100 GLY A CA 1
ATOM 802 C C . GLY A 1 100 ? -22.038 6.081 2.447 1.00 49.62 100 GLY A C 1
ATOM 803 O O . GLY A 1 100 ? -21.163 5.983 3.306 1.00 49.62 100 GLY A O 1
ATOM 804 N N . SER A 1 101 ? -22.633 7.242 2.204 1.00 51.59 101 SER A N 1
ATOM 805 C CA . SER A 1 101 ? -22.308 8.514 2.869 1.00 51.59 101 SER A CA 1
ATOM 806 C C . SER A 1 101 ? -22.506 8.524 4.401 1.00 51.59 101 SER A C 1
ATOM 808 O O . SER A 1 101 ? -22.359 9.570 5.027 1.00 51.59 101 SER A O 1
ATOM 810 N N . ASN A 1 102 ? -22.823 7.373 5.009 1.00 52.72 102 ASN A N 1
ATOM 811 C CA . ASN A 1 102 ? -23.151 7.198 6.423 1.00 52.72 102 ASN A C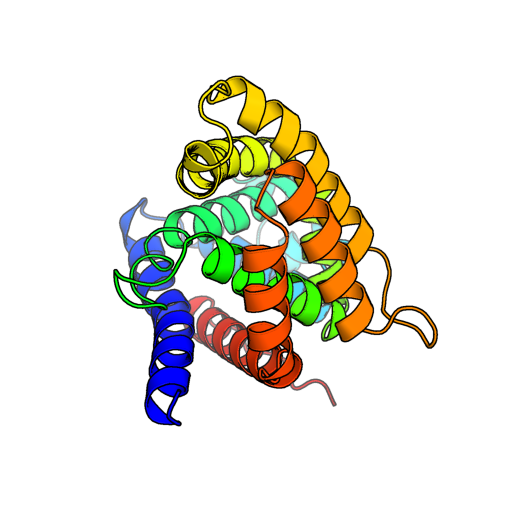A 1
ATOM 812 C C . ASN A 1 102 ? -22.227 6.243 7.194 1.00 52.72 102 ASN A C 1
ATOM 814 O O . ASN A 1 102 ? -22.426 6.087 8.402 1.00 52.72 102 ASN A O 1
ATOM 818 N N . ALA A 1 103 ? -21.261 5.569 6.566 1.00 60.56 103 ALA A N 1
ATOM 819 C CA . ALA A 1 103 ? -20.377 4.718 7.353 1.00 60.56 103 ALA A CA 1
ATOM 820 C C . ALA A 1 103 ? -19.344 5.515 8.132 1.00 60.56 103 ALA A C 1
ATOM 822 O O . ALA A 1 103 ? -18.853 6.553 7.690 1.00 60.56 103 ALA A O 1
ATOM 823 N N . LYS A 1 104 ? -18.979 4.981 9.297 1.00 74.44 104 LYS A N 1
ATOM 824 C CA . LYS A 1 104 ? -17.973 5.606 10.143 1.00 74.44 104 LYS A CA 1
ATOM 825 C C . LYS A 1 104 ? -16.606 5.568 9.432 1.00 74.44 104 LYS A C 1
ATOM 827 O O . LYS A 1 104 ? -16.189 4.480 9.031 1.00 74.44 104 LYS A O 1
ATOM 832 N N . PRO A 1 105 ? -15.878 6.697 9.354 1.00 73.88 105 PRO A N 1
ATOM 833 C CA . PRO A 1 105 ? -14.513 6.785 8.819 1.00 73.88 105 PRO A CA 1
ATOM 834 C C . PRO A 1 105 ? -13.558 5.676 9.292 1.00 73.88 105 PRO A C 1
ATOM 836 O O . PRO A 1 105 ? -12.747 5.170 8.522 1.00 73.88 105 PRO A O 1
ATOM 839 N N . VAL A 1 106 ? -13.702 5.241 10.546 1.00 84.12 106 VAL A N 1
ATOM 840 C CA . VAL A 1 106 ? -12.897 4.165 11.139 1.00 84.12 106 VAL A CA 1
ATOM 841 C C . VAL A 1 106 ? -13.073 2.807 10.441 1.00 84.12 106 VAL A C 1
ATOM 843 O O . VAL A 1 106 ? -12.108 2.057 10.300 1.00 84.12 106 VAL A O 1
ATOM 846 N N . MET A 1 107 ? -14.281 2.492 9.961 1.00 82.88 107 MET A N 1
ATOM 847 C CA . MET A 1 107 ? -14.569 1.224 9.279 1.00 82.88 107 MET A CA 1
ATOM 848 C C . MET A 1 107 ? -13.902 1.169 7.908 1.00 82.88 107 MET A C 1
ATOM 850 O O . MET A 1 107 ? -13.396 0.119 7.518 1.00 82.88 107 MET A O 1
ATOM 854 N N . LEU A 1 108 ? -13.858 2.305 7.206 1.00 76.19 108 LEU A N 1
ATOM 855 C CA . LEU A 1 108 ? -13.175 2.421 5.921 1.00 76.19 108 LEU A CA 1
ATOM 856 C C . LEU A 1 108 ? -11.702 2.056 6.052 1.00 76.19 108 LEU A C 1
ATOM 858 O O . LEU A 1 108 ? -11.224 1.152 5.372 1.00 76.19 108 LEU A O 1
ATOM 862 N N . TYR A 1 109 ? -11.017 2.734 6.974 1.00 81.25 109 TYR A N 1
ATOM 863 C CA . TYR A 1 109 ? -9.606 2.505 7.241 1.00 81.25 109 TYR A CA 1
ATOM 864 C C . TYR A 1 109 ? -9.343 1.037 7.598 1.00 81.25 109 TYR A C 1
ATOM 866 O O . TYR A 1 109 ? -8.381 0.433 7.120 1.00 81.25 109 TYR A O 1
ATOM 874 N N . ALA A 1 110 ? -10.225 0.442 8.408 1.00 87.00 110 ALA A N 1
ATOM 875 C CA . ALA A 1 110 ? -10.083 -0.940 8.834 1.00 87.00 110 ALA A CA 1
ATOM 876 C C . ALA A 1 110 ? -10.195 -1.943 7.679 1.00 87.00 110 ALA A C 1
ATOM 878 O O . ALA A 1 110 ? -9.345 -2.822 7.548 1.00 87.00 110 ALA A O 1
ATOM 879 N N . VAL A 1 111 ? -11.213 -1.799 6.828 1.00 80.38 111 VAL A N 1
ATOM 880 C CA . VAL A 1 111 ? -11.418 -2.683 5.671 1.00 80.38 111 VAL A CA 1
ATOM 881 C C . VAL A 1 111 ? -10.295 -2.512 4.654 1.00 80.38 111 VAL A C 1
ATOM 883 O O . VAL A 1 111 ? -9.730 -3.500 4.191 1.00 80.38 111 VAL A O 1
ATOM 886 N N . GLU A 1 112 ? -9.936 -1.271 4.334 1.00 78.56 112 GLU A N 1
ATOM 887 C CA . GLU A 1 112 ? -8.912 -0.965 3.339 1.00 78.56 112 GLU A CA 1
ATOM 888 C C . GLU A 1 112 ? -7.551 -1.561 3.720 1.00 78.56 112 GLU A C 1
ATOM 890 O O . GLU A 1 112 ? -6.935 -2.290 2.938 1.00 78.56 112 GLU A O 1
ATOM 895 N N . THR A 1 113 ? -7.095 -1.307 4.948 1.00 84.38 113 THR A N 1
ATOM 896 C CA . THR A 1 113 ? -5.801 -1.819 5.420 1.00 84.38 113 THR A CA 1
ATOM 897 C C . THR A 1 113 ? -5.810 -3.338 5.592 1.00 84.38 113 THR A C 1
ATOM 899 O O . THR A 1 113 ? -4.805 -3.992 5.309 1.00 84.38 113 THR A O 1
ATOM 902 N N . ALA A 1 114 ? -6.947 -3.933 5.961 1.00 89.12 114 ALA A N 1
ATOM 903 C CA . ALA A 1 114 ? -7.098 -5.382 6.017 1.00 89.12 114 ALA A CA 1
ATOM 904 C C . ALA A 1 114 ? -7.000 -6.044 4.631 1.00 89.12 114 ALA A C 1
ATOM 906 O O . ALA A 1 114 ? -6.344 -7.079 4.507 1.00 89.12 114 ALA A O 1
ATOM 907 N N . ILE A 1 115 ? -7.582 -5.438 3.587 1.00 81.81 115 ILE A N 1
ATOM 908 C CA . ILE A 1 115 ? -7.437 -5.903 2.196 1.00 81.81 115 ILE A CA 1
ATOM 909 C C . ILE A 1 115 ? -5.973 -5.821 1.764 1.00 81.81 115 ILE A C 1
ATOM 911 O O . ILE A 1 115 ? -5.448 -6.789 1.225 1.00 81.81 115 ILE A O 1
ATOM 915 N N . GLN A 1 116 ? -5.286 -4.708 2.035 1.00 81.81 116 GLN A N 1
ATOM 916 C CA . GLN A 1 116 ? -3.870 -4.554 1.683 1.00 81.81 116 GLN A CA 1
ATOM 917 C C . GLN A 1 116 ? -2.985 -5.616 2.368 1.00 81.81 116 GLN A C 1
ATOM 919 O O . GLN A 1 116 ? -2.139 -6.231 1.716 1.00 81.81 116 GLN A O 1
ATOM 924 N N . LEU A 1 117 ? -3.209 -5.890 3.660 1.00 90.12 117 LEU A N 1
ATOM 925 C CA . LEU A 1 117 ? -2.517 -6.962 4.387 1.00 90.12 117 LEU A CA 1
ATOM 926 C C . LEU A 1 117 ? -2.838 -8.352 3.822 1.00 90.12 117 LEU A C 1
ATOM 928 O O . LEU A 1 117 ? -1.942 -9.187 3.717 1.00 90.12 117 LEU A O 1
ATOM 932 N N . ALA A 1 118 ? -4.093 -8.601 3.442 1.00 92.06 118 ALA A N 1
ATOM 933 C CA . ALA A 1 118 ? -4.513 -9.863 2.843 1.00 92.06 118 ALA A CA 1
ATOM 934 C C . ALA A 1 118 ? -3.911 -10.069 1.443 1.0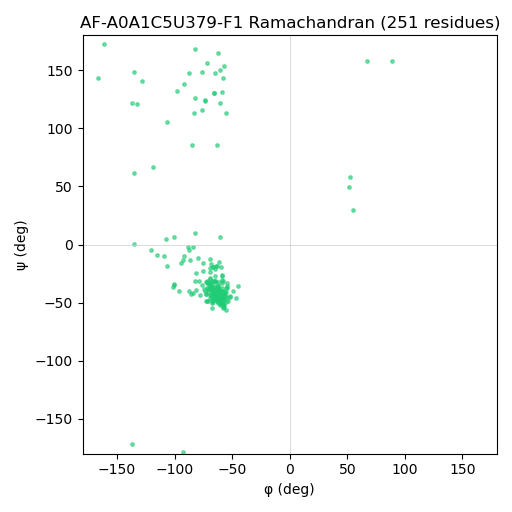0 92.06 118 ALA A C 1
ATOM 936 O O . ALA A 1 118 ? -3.413 -11.154 1.158 1.00 92.06 118 ALA A O 1
ATOM 937 N N . LEU A 1 119 ? -3.866 -9.036 0.596 1.00 81.88 119 LEU A N 1
ATOM 938 C CA . LEU A 1 119 ? -3.216 -9.081 -0.721 1.00 81.88 119 LEU A CA 1
ATOM 939 C C . LEU A 1 119 ? -1.725 -9.414 -0.603 1.00 81.88 119 LEU A C 1
ATOM 941 O O . LEU A 1 119 ? -1.222 -10.272 -1.329 1.00 81.88 119 LEU A O 1
ATOM 945 N N . ALA A 1 120 ? -1.036 -8.781 0.350 1.00 86.88 120 ALA A N 1
ATOM 946 C CA . ALA A 1 120 ? 0.354 -9.091 0.668 1.00 86.88 120 ALA A CA 1
ATOM 947 C C . ALA A 1 120 ? 0.530 -10.499 1.267 1.00 86.88 120 ALA A C 1
ATOM 949 O O . ALA A 1 120 ? 1.636 -11.029 1.272 1.00 86.88 120 ALA A O 1
ATOM 950 N N . GLU A 1 121 ? -0.521 -11.127 1.792 1.00 95.19 121 GLU A N 1
ATOM 951 C CA . GLU A 1 121 ? -0.454 -12.510 2.260 1.00 95.19 121 GLU A CA 1
ATOM 952 C C . GLU A 1 121 ? -0.661 -13.514 1.123 1.00 95.19 121 GLU A C 1
ATOM 954 O O . GLU A 1 121 ? 0.062 -14.504 1.048 1.00 95.19 121 GLU A O 1
ATOM 959 N N . ILE A 1 122 ? -1.612 -13.235 0.231 1.00 90.62 122 ILE A N 1
ATOM 960 C CA . ILE A 1 122 ? -2.047 -14.145 -0.836 1.00 90.62 122 ILE A CA 1
ATOM 961 C C . ILE A 1 122 ? -0.998 -14.277 -1.947 1.00 90.62 122 ILE A C 1
ATOM 963 O O . ILE A 1 122 ? -0.885 -15.347 -2.539 1.00 90.62 122 ILE A O 1
ATOM 967 N N . ASN A 1 123 ? -0.226 -13.225 -2.242 1.00 85.44 123 ASN A N 1
ATOM 968 C CA . ASN A 1 123 ? 0.735 -13.243 -3.345 1.00 85.44 123 ASN A CA 1
ATOM 969 C C . ASN A 1 123 ? 2.075 -12.595 -2.954 1.00 85.44 123 ASN A C 1
ATOM 971 O O . ASN A 1 123 ? 2.138 -11.423 -2.576 1.00 85.44 123 ASN A O 1
ATOM 975 N N . GLU A 1 124 ? 3.168 -13.355 -3.069 1.00 94.19 124 GLU A N 1
ATOM 976 C CA . GLU A 1 124 ? 4.509 -12.911 -2.669 1.00 94.19 124 GLU A CA 1
ATOM 977 C C . GLU A 1 124 ? 5.098 -11.810 -3.561 1.00 94.19 124 GLU A C 1
ATOM 979 O O . GLU A 1 124 ? 5.832 -10.954 -3.066 1.00 94.19 124 GLU A O 1
ATOM 984 N N . ASN A 1 125 ? 4.737 -11.768 -4.845 1.00 86.75 125 ASN A N 1
ATOM 985 C CA . ASN A 1 125 ? 5.166 -10.707 -5.753 1.00 86.75 125 ASN A CA 1
ATOM 986 C C . ASN A 1 125 ? 4.459 -9.395 -5.407 1.00 86.75 125 ASN A C 1
ATOM 988 O O . ASN A 1 125 ? 5.087 -8.337 -5.361 1.00 86.75 125 ASN A O 1
ATOM 992 N N . ILE A 1 126 ? 3.166 -9.470 -5.077 1.00 83.25 126 ILE A N 1
ATOM 993 C CA . ILE A 1 126 ? 2.401 -8.323 -4.574 1.00 83.25 126 ILE A CA 1
ATOM 994 C C . ILE A 1 126 ? 2.958 -7.851 -3.227 1.00 83.25 126 ILE A C 1
ATOM 996 O O . ILE A 1 126 ? 3.152 -6.648 -3.034 1.00 83.25 126 ILE A O 1
ATOM 1000 N N . ARG A 1 127 ? 3.296 -8.777 -2.319 1.00 90.88 127 ARG A N 1
ATOM 1001 C CA . ARG A 1 127 ? 3.995 -8.460 -1.063 1.00 90.88 127 ARG A CA 1
ATOM 1002 C C . ARG A 1 127 ? 5.291 -7.702 -1.320 1.00 90.88 127 ARG A C 1
ATOM 1004 O O . ARG A 1 127 ? 5.519 -6.671 -0.691 1.00 90.88 127 ARG A O 1
ATOM 1011 N N . ASP A 1 128 ? 6.131 -8.198 -2.226 1.00 89.94 128 ASP A N 1
ATOM 1012 C CA . ASP A 1 128 ? 7.399 -7.557 -2.573 1.00 89.94 128 ASP A CA 1
ATOM 1013 C C . ASP A 1 128 ? 7.174 -6.129 -3.087 1.00 89.94 128 ASP A C 1
ATOM 1015 O O . ASP A 1 128 ? 7.828 -5.207 -2.603 1.00 89.94 128 ASP A O 1
ATOM 1019 N N . ILE A 1 129 ? 6.191 -5.906 -3.968 1.00 84.12 129 ILE A N 1
ATOM 1020 C CA . ILE A 1 129 ? 5.831 -4.555 -4.423 1.00 84.12 129 ILE A CA 1
ATOM 1021 C C . ILE A 1 129 ? 5.469 -3.661 -3.231 1.00 84.12 129 ILE A C 1
ATOM 1023 O O . ILE A 1 129 ? 6.087 -2.610 -3.067 1.00 84.12 129 ILE A O 1
ATOM 1027 N N . TYR A 1 130 ? 4.529 -4.069 -2.373 1.00 83.38 130 TYR A N 1
ATOM 1028 C CA . TYR A 1 130 ? 4.123 -3.273 -1.208 1.00 83.38 130 TYR A CA 1
ATOM 1029 C C . TYR A 1 130 ? 5.298 -2.951 -0.278 1.00 83.38 130 TYR A C 1
ATOM 1031 O O . TYR A 1 130 ? 5.496 -1.801 0.117 1.00 83.38 130 TYR A O 1
ATOM 1039 N N . VAL A 1 131 ? 6.123 -3.948 0.046 1.00 89.94 131 VAL A N 1
ATOM 1040 C CA . VAL A 1 131 ? 7.296 -3.749 0.903 1.00 89.94 131 VAL A CA 1
ATOM 1041 C C . VAL A 1 131 ? 8.261 -2.749 0.270 1.00 89.94 131 VAL A C 1
ATOM 1043 O O . VAL A 1 131 ? 8.788 -1.887 0.974 1.00 89.94 131 VAL A O 1
ATOM 1046 N N . GLN A 1 132 ? 8.484 -2.815 -1.043 1.00 87.44 132 GLN A N 1
ATOM 1047 C CA . GLN A 1 132 ? 9.362 -1.883 -1.753 1.00 87.44 132 GLN A CA 1
ATOM 1048 C C . GLN A 1 132 ? 8.787 -0.469 -1.780 1.00 87.44 132 GLN A C 1
ATOM 1050 O O . GLN A 1 132 ? 9.517 0.484 -1.514 1.00 87.44 132 GLN A O 1
ATOM 1055 N N . VAL A 1 133 ? 7.482 -0.336 -1.999 1.00 83.94 133 VAL A N 1
ATOM 1056 C CA . VAL A 1 133 ? 6.761 0.941 -1.971 1.00 83.94 133 VAL A CA 1
ATOM 1057 C C . VAL A 1 133 ? 6.961 1.677 -0.641 1.00 83.94 133 VAL A C 1
ATOM 1059 O O . VAL A 1 133 ? 7.288 2.861 -0.646 1.00 83.94 133 VAL A O 1
ATOM 1062 N N . TYR A 1 134 ? 6.879 0.974 0.491 1.00 84.44 134 TYR A N 1
ATOM 1063 C CA . TYR A 1 134 ? 7.143 1.561 1.811 1.00 84.44 134 TYR A CA 1
ATOM 1064 C C . TYR A 1 134 ? 8.634 1.606 2.208 1.00 84.44 134 TYR A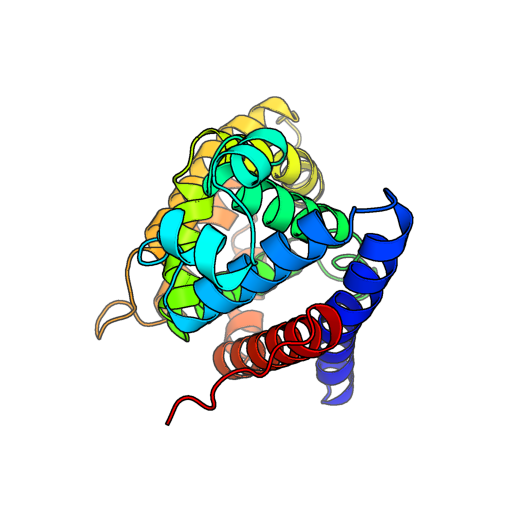 C 1
ATOM 1066 O O . TYR A 1 134 ? 8.970 2.080 3.291 1.00 84.44 134 TYR A O 1
ATOM 1074 N N . THR A 1 135 ? 9.548 1.088 1.380 1.00 89.88 135 THR A N 1
ATOM 1075 C CA . THR A 1 135 ? 10.999 1.081 1.662 1.00 89.88 135 THR A CA 1
ATOM 1076 C C . THR A 1 135 ? 11.746 2.180 0.910 1.00 89.88 135 THR A C 1
ATOM 1078 O O . THR A 1 135 ? 12.715 2.730 1.431 1.00 89.88 135 THR A O 1
ATOM 1081 N N . GLN A 1 136 ? 11.348 2.479 -0.327 1.00 87.81 136 GLN A N 1
ATOM 1082 C CA . GLN A 1 136 ? 12.049 3.446 -1.170 1.00 87.81 136 GLN A CA 1
ATOM 1083 C C . GLN A 1 136 ? 11.777 4.881 -0.673 1.00 87.81 136 GLN A C 1
ATOM 1085 O O . GLN A 1 136 ? 10.609 5.268 -0.621 1.00 87.81 136 GLN A O 1
ATOM 1090 N N . PRO A 1 137 ? 12.809 5.690 -0.346 1.00 91.75 137 PRO A N 1
ATOM 1091 C CA . PRO A 1 137 ? 12.627 7.003 0.284 1.00 91.75 137 PRO A CA 1
ATOM 1092 C C . PRO A 1 137 ? 11.696 7.949 -0.481 1.00 91.75 137 PRO A C 1
ATOM 1094 O O . PRO A 1 137 ? 10.792 8.531 0.110 1.00 91.75 137 PRO A O 1
ATOM 1097 N N . ASP A 1 138 ? 11.874 8.057 -1.800 1.00 88.75 138 ASP A N 1
ATOM 1098 C CA . ASP A 1 138 ? 11.053 8.942 -2.632 1.00 88.75 138 ASP A CA 1
ATOM 1099 C C . ASP A 1 138 ? 9.593 8.462 -2.704 1.00 88.75 138 ASP A C 1
ATOM 1101 O O . ASP A 1 138 ? 8.668 9.272 -2.709 1.00 88.75 138 ASP A O 1
ATOM 1105 N N . THR A 1 139 ? 9.377 7.142 -2.753 1.00 80.44 139 THR A N 1
ATOM 1106 C CA . THR A 1 139 ? 8.038 6.543 -2.845 1.00 80.44 139 THR A CA 1
ATOM 1107 C C . THR A 1 139 ? 7.280 6.694 -1.534 1.00 80.44 139 THR A C 1
ATOM 1109 O O . THR A 1 139 ? 6.134 7.140 -1.532 1.00 80.44 139 THR A O 1
ATOM 1112 N N . VAL A 1 140 ? 7.919 6.353 -0.412 1.00 83.12 140 VAL A N 1
ATOM 1113 C CA . VAL A 1 140 ? 7.273 6.404 0.900 1.00 83.12 140 VAL A CA 1
ATOM 1114 C C . VAL A 1 140 ? 6.986 7.844 1.321 1.00 83.12 140 VAL A C 1
ATOM 1116 O O . VAL A 1 140 ? 5.905 8.102 1.835 1.00 83.12 140 VAL A O 1
ATOM 1119 N N . ALA A 1 141 ? 7.874 8.799 1.016 1.00 89.25 141 ALA A N 1
ATOM 1120 C CA . ALA A 1 141 ? 7.628 10.216 1.286 1.00 89.25 141 ALA A CA 1
ATOM 1121 C C . ALA A 1 141 ? 6.405 10.743 0.515 1.00 89.25 141 ALA A C 1
ATOM 1123 O O . ALA A 1 141 ? 5.564 11.436 1.086 1.00 89.25 141 ALA A O 1
ATOM 1124 N N . MET A 1 142 ? 6.263 10.361 -0.760 1.00 80.56 142 MET A N 1
ATOM 1125 C CA . MET A 1 142 ? 5.090 10.702 -1.571 1.00 80.56 142 MET A CA 1
ATOM 1126 C C . MET A 1 142 ? 3.797 10.126 -0.971 1.00 80.56 142 MET A C 1
ATOM 1128 O O . MET A 1 142 ? 2.784 10.819 -0.911 1.00 80.56 142 MET A O 1
ATOM 1132 N N . ILE A 1 143 ? 3.823 8.872 -0.507 1.00 79.19 143 ILE A N 1
ATOM 1133 C CA . ILE A 1 143 ? 2.671 8.238 0.153 1.00 79.19 143 ILE A CA 1
ATOM 1134 C C . ILE A 1 143 ? 2.317 8.961 1.445 1.00 79.19 143 ILE A C 1
ATOM 1136 O O . ILE A 1 143 ? 1.155 9.300 1.642 1.00 79.19 143 ILE A O 1
ATOM 1140 N N . GLN A 1 144 ? 3.307 9.226 2.296 1.00 84.00 144 GLN A N 1
ATOM 1141 C CA . GLN A 1 144 ? 3.103 9.886 3.583 1.00 84.00 144 GLN A CA 1
ATOM 1142 C C . GLN A 1 144 ? 2.475 11.271 3.395 1.00 84.00 144 GLN A C 1
ATOM 1144 O O . GLN A 1 144 ? 1.517 11.615 4.088 1.00 84.00 144 GLN A O 1
ATOM 1149 N N . GLU A 1 145 ? 2.937 12.044 2.407 1.00 85.12 145 GLU A N 1
ATOM 1150 C CA . GLU A 1 145 ? 2.349 13.345 2.073 1.00 85.12 145 GLU A CA 1
ATOM 1151 C C . GLU A 1 145 ? 0.874 13.226 1.654 1.00 85.12 145 GLU A C 1
ATOM 1153 O O . GLU A 1 145 ? 0.029 14.004 2.114 1.00 85.12 145 GLU A O 1
ATOM 1158 N N . LYS A 1 146 ? 0.542 12.241 0.808 1.00 77.62 146 LYS A N 1
ATOM 1159 C CA . LYS A 1 146 ? -0.840 12.003 0.366 1.00 77.62 146 LYS A CA 1
ATOM 1160 C C . LYS A 1 146 ? -1.731 11.523 1.515 1.00 77.62 146 LYS A C 1
ATOM 1162 O O . LYS A 1 146 ? -2.797 12.096 1.736 1.00 77.62 146 LYS A O 1
ATOM 1167 N N . MET A 1 147 ? -1.276 10.532 2.279 1.00 79.62 147 MET A N 1
ATOM 1168 C CA . MET A 1 147 ? -2.027 9.916 3.377 1.00 79.62 147 MET A CA 1
ATOM 1169 C C . MET A 1 147 ? -2.267 10.866 4.545 1.00 79.62 147 MET A C 1
ATOM 1171 O O . MET A 1 147 ? -3.315 10.791 5.177 1.00 79.62 147 MET A O 1
ATOM 1175 N N . THR A 1 148 ? -1.358 11.806 4.804 1.00 83.81 148 THR A N 1
ATOM 1176 C CA . THR A 1 148 ? -1.490 12.783 5.896 1.00 83.81 148 THR A CA 1
ATOM 1177 C C . THR A 1 148 ? -2.829 13.524 5.864 1.00 83.81 148 THR A C 1
ATOM 1179 O O . THR A 1 148 ? -3.484 13.694 6.893 1.00 83.81 148 THR A O 1
ATOM 1182 N N . LYS A 1 149 ? -3.255 13.980 4.679 1.00 80.94 149 LYS A N 1
ATOM 1183 C CA . LYS A 1 149 ? -4.526 14.705 4.506 1.00 80.94 149 LYS A CA 1
ATOM 1184 C C . LYS A 1 149 ? -5.722 13.830 4.853 1.00 80.94 149 LYS A C 1
ATOM 1186 O O . LYS A 1 149 ? -6.655 14.294 5.502 1.00 80.94 149 LYS A O 1
ATOM 1191 N N . GLU A 1 150 ? -5.656 12.574 4.450 1.00 75.62 150 GLU A N 1
ATOM 1192 C CA . GLU A 1 150 ? -6.749 11.619 4.567 1.00 75.62 150 GLU A CA 1
ATOM 1193 C C . GLU A 1 150 ? -6.860 11.090 5.988 1.00 75.62 150 GLU A C 1
ATOM 1195 O O . GLU A 1 150 ? -7.941 11.104 6.564 1.00 75.62 150 GLU A O 1
ATOM 1200 N N . LEU A 1 151 ? -5.740 10.761 6.628 1.00 83.19 151 LEU A N 1
ATOM 1201 C CA . LEU A 1 151 ? -5.725 10.410 8.044 1.00 83.19 151 LEU A CA 1
ATOM 1202 C C . LEU A 1 151 ? -6.224 11.565 8.909 1.00 83.19 151 LEU A C 1
ATOM 1204 O O . LEU A 1 151 ? -7.036 11.340 9.802 1.00 83.19 151 LEU A O 1
ATOM 1208 N N . HIS A 1 152 ? -5.831 12.805 8.606 1.00 85.88 152 HIS A N 1
ATOM 1209 C CA . HIS A 1 152 ? -6.369 13.965 9.312 1.00 85.88 152 HIS A CA 1
ATOM 1210 C C . HIS A 1 152 ? -7.884 14.120 9.089 1.00 85.88 152 HIS A C 1
ATOM 1212 O O . HIS A 1 152 ? -8.616 14.376 10.043 1.00 85.88 152 HIS A O 1
ATOM 1218 N N . LYS A 1 153 ? -8.389 13.905 7.865 1.00 81.44 153 LYS A N 1
ATOM 1219 C CA . LYS A 1 153 ? -9.834 13.912 7.570 1.00 81.44 153 LYS A CA 1
ATOM 1220 C C . LYS A 1 153 ? -10.580 12.828 8.359 1.00 81.44 153 LYS A C 1
ATOM 1222 O O . LYS A 1 153 ? -11.632 13.110 8.928 1.00 81.44 153 LYS A O 1
ATOM 1227 N N . LEU A 1 154 ? -10.051 11.605 8.385 1.00 80.56 154 LEU A N 1
ATOM 1228 C CA . LEU A 1 154 ? -10.696 10.446 9.007 1.00 80.56 154 LEU A CA 1
ATOM 1229 C C . LEU A 1 154 ? -10.645 10.505 10.538 1.00 80.56 154 LEU A C 1
ATOM 1231 O O . LEU A 1 154 ? -11.627 10.160 11.194 1.00 80.56 154 LEU A O 1
ATOM 1235 N N . PHE A 1 155 ? -9.518 10.943 11.102 1.00 88.38 155 PHE A N 1
ATOM 1236 C CA . PHE A 1 155 ? -9.232 10.812 12.531 1.00 88.38 155 PHE A CA 1
ATOM 1237 C C . PHE A 1 155 ? -9.127 12.135 13.298 1.00 88.38 155 PHE A C 1
ATOM 1239 O O . PHE A 1 155 ? -9.127 12.120 14.528 1.00 88.38 155 PHE A O 1
ATOM 1246 N N . GLY A 1 156 ? -9.117 1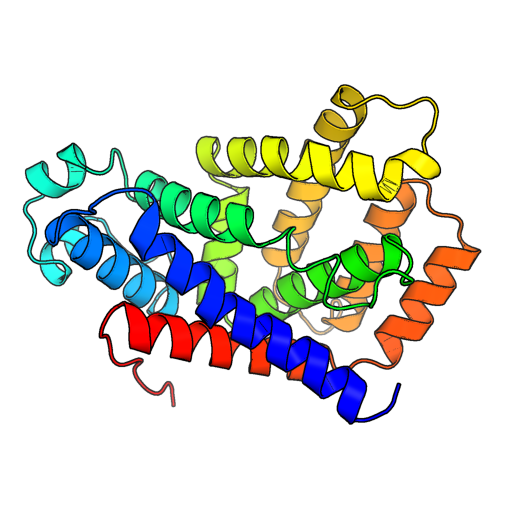3.283 12.615 1.00 92.56 156 GLY A N 1
ATOM 1247 C CA . GLY A 1 156 ? -9.157 14.610 13.240 1.00 92.56 156 GLY A CA 1
ATOM 1248 C C . GLY A 1 156 ? -10.267 14.781 14.291 1.00 92.56 156 GLY A C 1
ATOM 1249 O O . GLY A 1 156 ? -9.984 15.322 15.359 1.00 92.56 156 GLY A O 1
ATOM 1250 N N . PRO A 1 157 ? -11.496 14.255 14.089 1.00 93.00 157 PRO A N 1
ATOM 1251 C CA . PRO A 1 157 ? -12.542 14.292 15.115 1.00 93.00 157 PRO A CA 1
ATOM 1252 C C . PRO A 1 157 ? -12.183 13.599 16.443 1.00 93.00 157 PRO A C 1
ATOM 1254 O O . PRO A 1 157 ? -12.704 13.995 17.483 1.00 93.00 157 PRO A O 1
ATOM 1257 N N . TYR A 1 158 ? -11.294 12.598 16.434 1.00 94.44 158 TYR A N 1
ATOM 1258 C CA . TYR A 1 158 ? -10.808 11.922 17.648 1.00 94.44 158 TYR A CA 1
ATOM 1259 C C . TYR A 1 158 ? -9.599 12.637 18.280 1.00 94.44 158 TYR A C 1
ATOM 1261 O O . TYR A 1 158 ? -9.224 12.352 19.419 1.00 94.44 158 TYR A O 1
ATOM 1269 N N . MET A 1 159 ? -8.979 13.573 17.556 1.00 96.38 159 MET A N 1
ATOM 1270 C CA . MET A 1 159 ? -7.739 14.253 17.937 1.00 96.38 159 MET A CA 1
ATOM 1271 C C . MET A 1 159 ? -7.838 15.774 17.688 1.00 96.38 159 MET A C 1
ATOM 1273 O O . MET A 1 159 ? -7.057 16.311 16.907 1.00 96.38 159 MET A O 1
ATOM 1277 N N . PRO A 1 160 ? -8.771 16.494 18.345 1.00 95.06 160 PRO A N 1
ATOM 1278 C CA . PRO A 1 160 ? -9.097 17.889 18.015 1.00 95.06 160 PRO A CA 1
ATOM 1279 C C . PRO A 1 160 ? -7.955 18.890 18.249 1.00 95.06 160 PRO A C 1
ATOM 1281 O O . PRO A 1 160 ? -7.966 19.972 17.666 1.00 95.06 160 PRO A O 1
ATOM 1284 N N . ASP A 1 161 ? -6.978 18.536 19.087 1.00 96.25 161 ASP A N 1
ATOM 1285 C CA . ASP A 1 161 ? -5.804 19.366 19.377 1.00 96.25 161 ASP A CA 1
ATOM 1286 C C . ASP A 1 161 ? -4.645 19.141 18.385 1.00 96.25 161 ASP A C 1
ATOM 1288 O O . ASP A 1 161 ? -3.620 19.814 18.478 1.00 96.25 161 ASP A O 1
ATOM 1292 N N . CYS A 1 162 ? -4.781 18.188 17.454 1.00 96.56 162 CYS A N 1
ATOM 1293 C CA . CYS A 1 162 ? -3.754 17.838 16.476 1.00 96.56 162 CYS A CA 1
ATOM 1294 C C . CYS A 1 162 ? -4.024 18.518 15.130 1.00 96.56 162 CYS A C 1
ATOM 1296 O O . CYS A 1 162 ? -5.129 18.465 14.592 1.00 96.56 162 CYS A O 1
ATOM 1298 N N . GLY A 1 163 ? -2.991 19.139 14.566 1.00 95.25 163 GLY A N 1
ATOM 1299 C CA . GLY A 1 163 ? -2.997 19.685 13.218 1.00 95.25 163 GLY A CA 1
ATOM 1300 C C . GLY A 1 163 ? -2.468 18.693 12.182 1.00 95.25 163 GLY A C 1
ATOM 1301 O O . GLY A 1 163 ? -2.060 17.573 12.476 1.00 95.25 163 GLY A O 1
ATOM 1302 N N . GLN A 1 164 ? -2.416 19.134 10.925 1.00 92.19 164 GLN A N 1
ATOM 1303 C CA . GLN A 1 164 ? -1.938 18.304 9.816 1.00 92.19 164 GLN A CA 1
ATOM 1304 C C . GLN A 1 164 ? -0.474 17.853 9.971 1.00 92.19 164 GLN A C 1
ATOM 1306 O O . GLN A 1 164 ? -0.129 16.761 9.530 1.00 92.19 164 GLN A O 1
ATOM 1311 N N . SER A 1 165 ? 0.381 18.669 10.599 1.00 97.06 165 SER A N 1
ATOM 1312 C CA . SER A 1 165 ? 1.772 18.300 10.895 1.00 97.06 165 SER A CA 1
ATOM 1313 C C . SER A 1 165 ? 1.865 17.128 11.868 1.00 97.06 165 SER A C 1
ATOM 1315 O O . SER A 1 165 ? 2.676 16.236 11.648 1.00 97.06 165 SER A O 1
ATOM 1317 N N . ASP A 1 166 ? 0.998 17.078 12.883 1.00 98.06 166 ASP A N 1
ATOM 1318 C CA . ASP A 1 166 ? 0.954 15.953 13.820 1.00 98.06 166 ASP A CA 1
ATOM 1319 C C . ASP A 1 166 ? 0.549 14.665 13.087 1.00 98.06 166 ASP A C 1
ATOM 1321 O O . ASP A 1 166 ? 1.166 13.619 13.266 1.00 98.06 166 ASP A O 1
ATOM 1325 N N . PHE A 1 167 ? -0.434 14.742 12.182 1.00 92.75 167 PHE A N 1
ATOM 1326 C CA . PHE A 1 167 ? -0.827 13.604 11.343 1.00 92.75 167 PHE A CA 1
ATOM 1327 C C . PHE A 1 167 ? 0.277 13.140 10.387 1.00 92.75 167 PHE A C 1
ATOM 1329 O O . PHE A 1 167 ? 0.378 11.944 10.130 1.00 92.75 167 PHE A O 1
ATOM 1336 N N . TYR A 1 168 ? 1.120 14.050 9.896 1.00 93.50 168 TYR A N 1
ATOM 1337 C CA . TYR A 1 168 ? 2.292 13.687 9.099 1.00 93.50 168 TYR A CA 1
ATOM 1338 C C . TYR A 1 168 ? 3.316 12.901 9.926 1.00 93.50 168 TYR A C 1
ATOM 1340 O O . TYR A 1 168 ? 3.804 11.861 9.486 1.00 93.50 168 TYR A O 1
ATOM 1348 N N . GLU A 1 169 ? 3.608 13.354 11.148 1.00 98.00 169 GLU A N 1
ATOM 1349 C CA . GLU A 1 169 ? 4.511 12.653 12.068 1.00 98.00 169 GLU A CA 1
ATOM 1350 C C . GLU A 1 169 ? 3.980 11.264 12.448 1.00 98.00 169 GLU A C 1
ATOM 1352 O O . GLU A 1 169 ? 4.739 10.291 12.466 1.00 98.00 169 GLU A O 1
ATOM 1357 N N . LEU A 1 170 ? 2.670 11.149 12.692 1.00 94.69 170 LEU A N 1
ATOM 1358 C CA . LEU A 1 170 ? 2.013 9.865 12.931 1.00 94.69 170 LEU A CA 1
ATOM 1359 C C . LEU A 1 170 ? 2.081 8.956 11.701 1.00 94.69 170 LEU A C 1
ATOM 1361 O O . LEU A 1 170 ? 2.375 7.771 11.856 1.00 94.69 170 LEU A O 1
ATOM 1365 N N . GLU A 1 171 ? 1.886 9.499 10.497 1.00 92.62 171 GLU A N 1
ATOM 1366 C CA . GLU A 1 171 ? 1.910 8.722 9.256 1.00 92.62 171 GLU A CA 1
ATOM 1367 C C . GLU A 1 171 ? 3.288 8.126 8.945 1.00 92.62 171 GLU A C 1
ATOM 1369 O O . GLU A 1 171 ? 3.390 7.004 8.441 1.00 92.62 171 GLU A O 1
ATOM 1374 N N . ILE A 1 172 ? 4.373 8.800 9.336 1.00 94.00 172 ILE A N 1
ATOM 1375 C CA . ILE A 1 172 ? 5.718 8.202 9.303 1.00 94.00 172 ILE A CA 1
ATOM 1376 C C . ILE A 1 172 ? 5.754 6.904 10.130 1.00 94.00 172 ILE A C 1
ATOM 1378 O O . ILE A 1 172 ? 6.338 5.906 9.703 1.00 94.00 172 ILE A O 1
ATOM 1382 N N . GLY A 1 173 ? 5.105 6.894 11.296 1.00 94.12 173 GLY A N 1
ATOM 1383 C CA . GLY A 1 173 ? 4.997 5.717 12.155 1.00 94.12 173 GLY A CA 1
ATOM 1384 C C . GLY A 1 173 ? 4.048 4.647 11.611 1.00 94.12 173 GLY A C 1
ATOM 1385 O O . GLY A 1 173 ? 4.418 3.472 11.546 1.00 94.12 173 GLY A O 1
ATOM 1386 N N . THR A 1 174 ? 2.837 5.020 11.197 1.00 92.75 174 THR A N 1
ATOM 1387 C CA . THR A 1 174 ? 1.812 4.064 10.741 1.00 92.75 174 THR A CA 1
ATOM 1388 C C . THR A 1 174 ? 2.178 3.407 9.411 1.00 92.75 174 THR A C 1
ATOM 1390 O O . THR A 1 174 ? 2.008 2.193 9.269 1.00 92.75 174 THR A O 1
ATOM 1393 N N . SER A 1 175 ? 2.817 4.133 8.486 1.00 86.81 175 SER A N 1
ATOM 1394 C CA . SER A 1 175 ? 3.397 3.543 7.267 1.00 86.81 175 SER A CA 1
ATOM 1395 C C . SER A 1 175 ? 4.510 2.527 7.569 1.00 86.81 175 SER A C 1
ATOM 1397 O O . SER A 1 175 ? 4.590 1.476 6.925 1.00 86.81 175 SER A O 1
ATOM 1399 N N . ALA A 1 176 ? 5.334 2.766 8.597 1.00 94.12 176 ALA A N 1
ATOM 1400 C CA . ALA A 1 176 ? 6.354 1.812 9.032 1.00 94.12 176 ALA A CA 1
ATOM 1401 C C . ALA A 1 176 ? 5.744 0.544 9.659 1.00 94.12 176 ALA A C 1
ATOM 1403 O O . ALA A 1 176 ? 6.238 -0.561 9.410 1.00 94.12 176 ALA A O 1
ATOM 1404 N N . ILE A 1 177 ? 4.654 0.680 10.426 1.00 96.56 177 ILE A N 1
ATOM 1405 C CA . ILE A 1 177 ? 3.888 -0.462 10.953 1.00 96.56 177 ILE A CA 1
ATOM 1406 C C . ILE A 1 177 ? 3.324 -1.288 9.793 1.00 96.56 177 ILE A C 1
ATOM 1408 O O . ILE A 1 177 ? 3.494 -2.508 9.781 1.00 96.56 177 ILE A O 1
ATOM 1412 N N . MET A 1 178 ? 2.725 -0.634 8.792 1.00 90.75 178 MET A N 1
ATOM 1413 C CA . MET A 1 178 ? 2.176 -1.299 7.606 1.00 90.75 178 MET A CA 1
ATOM 1414 C C . MET A 1 178 ? 3.238 -2.111 6.867 1.00 90.75 178 MET A C 1
ATOM 1416 O O . MET A 1 178 ? 3.094 -3.323 6.690 1.00 90.75 178 MET A O 1
ATOM 1420 N N . ARG A 1 179 ? 4.371 -1.475 6.551 1.00 95.38 179 ARG A N 1
ATOM 1421 C CA . ARG A 1 179 ? 5.534 -2.148 5.963 1.00 95.38 179 ARG A CA 1
ATOM 1422 C C . ARG A 1 179 ? 5.980 -3.353 6.789 1.00 95.38 179 ARG A C 1
ATOM 1424 O O . ARG A 1 179 ? 6.250 -4.411 6.228 1.00 95.38 179 ARG A O 1
ATOM 1431 N N . GLY A 1 180 ? 6.116 -3.181 8.105 1.00 96.75 180 GLY A N 1
ATOM 1432 C CA . GLY A 1 180 ? 6.597 -4.224 9.011 1.00 96.75 180 GLY A CA 1
ATOM 1433 C C . GLY A 1 180 ? 5.689 -5.451 9.023 1.00 96.75 180 GLY A C 1
ATOM 1434 O O . GLY A 1 180 ? 6.179 -6.575 8.941 1.00 96.75 180 GLY A O 1
ATOM 1435 N N . PHE A 1 181 ? 4.373 -5.236 9.056 1.00 97.25 181 PHE A N 1
ATOM 1436 C CA . PHE A 1 181 ? 3.378 -6.307 9.032 1.00 97.25 181 PHE A CA 1
ATOM 1437 C C . PHE A 1 181 ? 3.323 -7.017 7.672 1.00 97.25 181 PHE A C 1
ATOM 1439 O O . PHE A 1 181 ? 3.194 -8.240 7.633 1.00 97.25 181 PHE A O 1
ATOM 1446 N N . MET A 1 182 ? 3.464 -6.282 6.563 1.00 91.38 182 MET A N 1
ATOM 1447 C CA . MET A 1 182 ? 3.515 -6.856 5.211 1.00 91.38 182 MET A CA 1
ATOM 1448 C C . MET A 1 182 ? 4.796 -7.653 4.952 1.00 91.38 182 MET A C 1
ATOM 1450 O O . MET A 1 182 ? 4.760 -8.681 4.282 1.00 91.38 182 MET A O 1
ATOM 1454 N N . ALA A 1 183 ? 5.932 -7.203 5.490 1.00 97.19 183 ALA A N 1
ATOM 1455 C CA . ALA A 1 183 ? 7.223 -7.858 5.295 1.00 97.19 183 ALA A CA 1
ATOM 1456 C C . ALA A 1 183 ? 7.329 -9.227 5.986 1.00 97.19 183 ALA A C 1
ATOM 1458 O O . ALA A 1 183 ? 8.229 -9.999 5.657 1.00 97.19 183 ALA A O 1
ATOM 1459 N N . HIS A 1 184 ? 6.443 -9.528 6.939 1.00 96.94 184 HIS A N 1
ATOM 1460 C CA . HIS A 1 184 ? 6.429 -10.790 7.666 1.00 96.94 184 HIS A CA 1
ATOM 1461 C C . HIS A 1 184 ? 5.255 -11.667 7.196 1.00 96.94 184 HIS A C 1
ATOM 1463 O O . HIS A 1 184 ? 4.115 -11.369 7.556 1.00 96.94 184 HIS A O 1
ATOM 1469 N N . PRO A 1 185 ? 5.489 -12.734 6.409 1.00 97.19 185 PRO A N 1
ATOM 1470 C CA . PRO A 1 185 ? 4.437 -13.667 5.993 1.00 97.19 185 PRO A CA 1
ATOM 1471 C C . PRO A 1 185 ? 3.717 -14.282 7.198 1.00 97.19 185 PRO A C 1
ATOM 1473 O O . PRO A 1 185 ? 4.286 -14.355 8.286 1.00 97.19 185 PRO A O 1
ATOM 1476 N N . CYS A 1 186 ? 2.465 -14.701 7.034 1.00 97.69 186 CYS A N 1
ATOM 1477 C CA . CYS A 1 186 ? 1.766 -15.398 8.105 1.00 97.69 186 CYS A CA 1
ATOM 1478 C C . CYS A 1 186 ? 2.422 -16.745 8.415 1.00 97.69 186 CYS A C 1
ATOM 1480 O O . CYS A 1 186 ? 2.920 -17.450 7.538 1.00 97.69 186 CYS A O 1
ATOM 1482 N N . ASP A 1 187 ? 2.354 -17.124 9.685 1.00 96.56 187 ASP A N 1
ATOM 1483 C CA . ASP A 1 187 ? 2.783 -18.429 10.169 1.00 96.56 187 ASP A CA 1
ATOM 1484 C C . ASP A 1 187 ? 1.766 -18.994 11.174 1.00 96.56 187 ASP A C 1
ATOM 1486 O O . ASP A 1 187 ? 0.668 -18.459 11.361 1.00 96.56 187 ASP A O 1
ATOM 1490 N N . MET A 1 188 ? 2.119 -20.101 11.830 1.00 94.25 188 MET A N 1
ATOM 1491 C CA . MET A 1 188 ? 1.238 -20.768 12.790 1.00 94.25 188 MET A CA 1
ATOM 1492 C C . MET A 1 188 ? 0.905 -19.932 14.040 1.00 94.25 188 MET A C 1
ATOM 1494 O O . MET A 1 188 ? -0.061 -20.239 14.738 1.00 94.25 188 MET A O 1
ATOM 1498 N N . TYR A 1 189 ? 1.689 -18.898 14.347 1.00 93.62 189 TYR A N 1
ATOM 1499 C CA . TYR A 1 189 ? 1.487 -18.008 15.490 1.00 93.62 189 TYR A CA 1
ATOM 1500 C C . TYR A 1 189 ? 0.835 -16.686 15.081 1.00 93.62 189 TYR A C 1
ATOM 1502 O O . TYR A 1 189 ? 0.027 -16.139 15.845 1.00 93.62 189 TYR A O 1
ATOM 1510 N N . PHE A 1 190 ? 1.155 -16.201 13.881 1.00 96.50 190 PHE A N 1
ATOM 1511 C CA . PHE A 1 190 ? 0.734 -14.917 13.343 1.00 96.50 190 PHE A CA 1
ATOM 1512 C C . PHE A 1 190 ? -0.107 -15.083 12.073 1.00 96.50 190 PHE A C 1
ATOM 1514 O O . PHE A 1 190 ? 0.290 -14.706 10.970 1.00 96.50 190 PHE A O 1
ATOM 1521 N N . THR A 1 191 ? -1.299 -15.662 12.247 1.00 97.12 191 THR A N 1
ATOM 1522 C CA . THR A 1 191 ? -2.295 -15.829 11.177 1.00 97.12 191 THR A CA 1
ATOM 1523 C C . THR A 1 191 ? -2.776 -14.481 10.634 1.00 97.12 191 THR A C 1
ATOM 1525 O O . THR A 1 191 ? -2.586 -13.443 11.272 1.00 97.12 191 THR A O 1
ATOM 1528 N N . LEU A 1 192 ? -3.439 -14.479 9.474 1.00 96.62 192 LEU A N 1
ATOM 1529 C CA . LEU A 1 192 ? -3.936 -13.246 8.853 1.00 96.62 192 LEU A CA 1
ATOM 1530 C C . LEU A 1 192 ? -4.930 -12.508 9.760 1.00 96.62 192 LEU A C 1
ATOM 1532 O O . LEU A 1 192 ? -4.858 -11.292 9.888 1.00 96.62 192 LEU A O 1
ATOM 1536 N N . GLU A 1 193 ? -5.806 -13.240 10.446 1.00 95.44 193 GLU A N 1
ATOM 1537 C CA . GLU A 1 193 ? -6.775 -12.690 11.397 1.00 95.44 193 GLU A CA 1
ATOM 1538 C C . GLU A 1 193 ? -6.056 -11.982 12.543 1.00 95.44 193 GLU A C 1
ATOM 1540 O O . GLU A 1 193 ? -6.349 -10.827 12.842 1.00 95.44 193 GLU A O 1
ATOM 1545 N N . ARG A 1 194 ? -5.053 -12.643 13.138 1.00 96.62 194 ARG A N 1
ATOM 1546 C CA . ARG A 1 194 ? -4.238 -12.057 14.209 1.00 96.62 194 ARG A CA 1
ATOM 1547 C C . ARG A 1 194 ? -3.434 -10.856 13.731 1.00 96.62 194 ARG A C 1
ATOM 1549 O O . ARG A 1 194 ? -3.289 -9.888 14.477 1.00 96.62 194 ARG A O 1
ATOM 1556 N N . LYS A 1 195 ? -2.910 -10.916 12.506 1.00 97.81 195 LYS A N 1
ATOM 1557 C CA . LYS A 1 195 ? -2.167 -9.829 11.867 1.00 97.81 195 LYS A CA 1
ATOM 1558 C C . LYS A 1 195 ? -3.055 -8.602 11.683 1.00 97.81 195 LYS A C 1
ATOM 1560 O O . LYS A 1 195 ? -2.672 -7.525 12.128 1.00 97.81 195 LYS A O 1
ATOM 1565 N N . ILE A 1 196 ? -4.249 -8.771 11.117 1.00 97.25 196 ILE A N 1
ATOM 1566 C CA . ILE A 1 196 ? -5.229 -7.693 10.936 1.00 97.25 196 ILE A CA 1
ATOM 1567 C C . ILE A 1 196 ? -5.670 -7.137 12.292 1.00 97.25 196 ILE A C 1
ATOM 1569 O O . ILE A 1 196 ? -5.602 -5.932 12.507 1.00 97.25 196 ILE A O 1
ATOM 1573 N N . GLU A 1 197 ? -6.056 -7.993 13.238 1.00 97.06 197 GLU A N 1
ATOM 1574 C CA . GLU A 1 197 ? -6.516 -7.556 14.559 1.00 97.06 197 GLU A CA 1
ATOM 1575 C C . GLU A 1 197 ? -5.435 -6.754 15.305 1.00 97.06 197 GLU A C 1
ATOM 1577 O O . GLU A 1 197 ? -5.713 -5.680 15.845 1.00 97.06 197 GLU A O 1
ATOM 1582 N N . ARG A 1 198 ? -4.175 -7.221 15.296 1.00 98.19 198 ARG A N 1
ATOM 1583 C CA . ARG A 1 198 ? -3.063 -6.472 15.901 1.00 98.19 198 ARG A CA 1
ATOM 1584 C C . ARG A 1 198 ? -2.758 -5.181 15.168 1.00 98.19 198 ARG A C 1
ATOM 1586 O O . ARG A 1 198 ? -2.542 -4.174 15.837 1.00 98.19 198 ARG A O 1
ATOM 1593 N N . PHE A 1 199 ? -2.756 -5.196 13.839 1.00 98.31 199 PHE A N 1
ATOM 1594 C CA . PHE A 1 199 ? -2.524 -3.996 13.045 1.00 98.31 199 PHE A CA 1
ATOM 1595 C C . PHE A 1 199 ? -3.558 -2.917 13.381 1.00 98.31 199 PHE A C 1
ATOM 1597 O O . PHE A 1 199 ? -3.194 -1.789 13.715 1.00 98.31 199 PHE A O 1
ATOM 1604 N N . LEU A 1 200 ? -4.841 -3.281 13.361 1.00 97.25 200 LEU A N 1
ATOM 1605 C CA . LEU A 1 200 ? -5.941 -2.366 13.641 1.00 97.25 200 LEU A CA 1
ATOM 1606 C C . LEU A 1 200 ? -5.917 -1.882 15.090 1.00 97.25 200 LEU A C 1
ATOM 1608 O O . LEU A 1 200 ? -6.003 -0.683 15.323 1.00 97.25 200 LEU A O 1
ATOM 1612 N N . SER A 1 201 ? -5.713 -2.769 16.065 1.00 98.12 201 SER A N 1
ATOM 1613 C CA . SER A 1 201 ? -5.625 -2.367 17.474 1.00 98.12 201 SER A CA 1
ATOM 1614 C C . SER A 1 201 ? -4.507 -1.349 17.726 1.00 98.12 201 SER A C 1
ATOM 1616 O O . SER A 1 201 ? -4.720 -0.394 18.471 1.00 98.12 201 SER A O 1
ATOM 1618 N N . ILE A 1 202 ? -3.340 -1.505 17.089 1.00 98.50 202 ILE A N 1
ATOM 1619 C CA . ILE A 1 202 ? -2.233 -0.545 17.218 1.00 98.50 202 ILE A CA 1
ATOM 1620 C C . ILE A 1 202 ? -2.605 0.793 16.570 1.00 98.50 202 ILE A C 1
ATOM 1622 O O . ILE A 1 202 ? -2.552 1.826 17.234 1.00 98.50 202 ILE A O 1
ATOM 1626 N N . ASN A 1 203 ? -3.003 0.784 15.296 1.00 97.44 203 ASN A N 1
ATOM 1627 C CA . ASN A 1 203 ? -3.247 2.018 14.544 1.00 97.44 203 ASN A CA 1
ATOM 1628 C C . ASN A 1 203 ? -4.455 2.800 15.080 1.00 97.44 203 ASN A C 1
ATOM 1630 O O . ASN A 1 203 ? -4.362 4.007 15.279 1.00 97.44 203 ASN A O 1
ATOM 1634 N N . LEU A 1 204 ? -5.565 2.132 15.404 1.00 96.75 204 LEU A N 1
ATOM 1635 C CA . LEU A 1 204 ? -6.742 2.805 15.963 1.00 96.75 204 LEU A CA 1
ATOM 1636 C C . LEU A 1 204 ? -6.456 3.421 17.341 1.00 96.75 204 LEU A C 1
ATOM 1638 O O . LEU A 1 204 ? -6.988 4.483 17.663 1.00 96.75 204 LEU A O 1
ATOM 1642 N N . SER A 1 205 ? -5.562 2.808 18.124 1.00 97.94 205 SER A N 1
ATOM 1643 C CA . SER A 1 205 ? -5.098 3.382 19.392 1.00 97.94 205 SER A CA 1
ATOM 1644 C C . SER A 1 205 ? -4.195 4.600 19.186 1.00 97.94 205 SER A C 1
ATOM 1646 O O . SER A 1 205 ? -4.325 5.574 19.926 1.00 97.94 205 SER A O 1
ATOM 1648 N N . ILE A 1 206 ? -3.320 4.588 18.169 1.00 97.50 206 ILE A N 1
ATOM 1649 C CA . ILE A 1 206 ? -2.514 5.761 17.779 1.00 97.50 206 ILE A CA 1
ATOM 1650 C C . ILE A 1 206 ? -3.431 6.950 17.459 1.00 97.50 206 ILE A C 1
ATOM 1652 O O . ILE A 1 206 ? -3.194 8.056 17.944 1.00 97.50 206 ILE A O 1
ATOM 1656 N N . PHE A 1 207 ? -4.520 6.702 16.729 1.00 95.88 207 PHE A N 1
ATOM 1657 C CA . PHE A 1 207 ? -5.514 7.716 16.370 1.00 95.88 207 PHE A CA 1
ATOM 1658 C C . PHE A 1 207 ? -6.557 8.010 17.462 1.00 95.88 207 PHE A C 1
ATOM 1660 O O . PHE A 1 207 ? -7.539 8.705 17.210 1.00 95.88 207 PHE A O 1
ATOM 1667 N N . LYS A 1 208 ? -6.354 7.497 18.685 1.00 97.25 208 LYS A N 1
ATOM 1668 C CA . LYS A 1 208 ? -7.220 7.715 19.858 1.00 97.25 208 LYS A CA 1
ATOM 1669 C C . LYS A 1 208 ? -8.694 7.343 19.640 1.00 97.25 208 LYS A C 1
ATOM 1671 O O . LYS A 1 208 ? -9.578 7.913 20.280 1.00 97.25 208 LYS A O 1
ATOM 1676 N N . VAL A 1 209 ? -8.969 6.365 18.779 1.00 96.88 209 VAL A N 1
ATOM 1677 C CA . VAL A 1 209 ? -10.330 5.852 18.586 1.00 96.88 209 VAL A CA 1
ATOM 1678 C C . VAL A 1 209 ? -10.799 5.163 19.878 1.00 96.88 209 VAL A C 1
ATOM 1680 O O . VAL A 1 209 ? -10.066 4.314 20.398 1.00 96.88 209 VAL A O 1
ATOM 1683 N N . PRO A 1 210 ? -11.999 5.475 20.406 1.00 97.00 210 PRO A N 1
ATOM 1684 C CA . PRO A 1 210 ? -12.511 4.873 21.636 1.00 97.00 210 PRO A CA 1
ATOM 1685 C C . PRO A 1 210 ? -12.602 3.346 21.560 1.00 97.00 210 PRO A C 1
ATOM 1687 O O . PRO A 1 210 ? -13.002 2.795 20.535 1.00 97.00 210 PRO A O 1
ATOM 1690 N N . GLU A 1 211 ? -12.316 2.655 22.667 1.00 96.25 211 GLU A N 1
ATOM 1691 C CA . GLU A 1 211 ? -12.345 1.183 22.733 1.00 96.25 211 GLU A CA 1
ATOM 1692 C C . GLU A 1 211 ? -13.689 0.587 22.287 1.00 96.25 211 GLU A C 1
ATOM 1694 O O . GLU A 1 211 ? -13.714 -0.444 21.620 1.00 96.25 211 GLU A O 1
ATOM 1699 N N . SER A 1 212 ? -14.807 1.258 22.588 1.00 95.38 212 SER A N 1
ATOM 1700 C CA . SER A 1 212 ? -16.136 0.835 22.136 1.00 95.38 212 SER A CA 1
ATOM 1701 C C . SER A 1 212 ? -16.259 0.816 20.611 1.00 95.38 212 SER A C 1
ATOM 1703 O O . SER A 1 212 ? -16.840 -0.110 20.055 1.00 95.38 2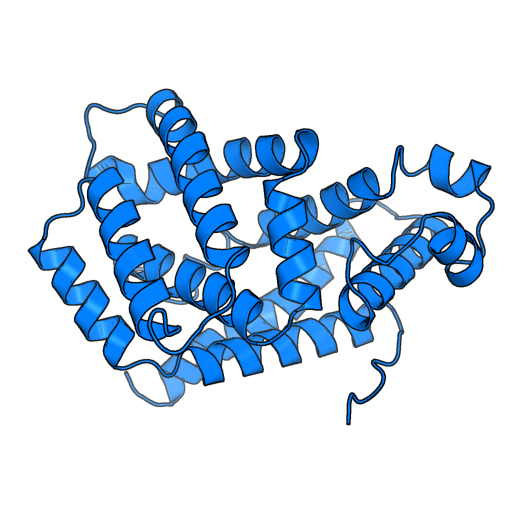12 SER A O 1
ATOM 1705 N N . GLU A 1 213 ? -15.688 1.808 19.924 1.00 94.94 213 GLU A N 1
ATOM 1706 C CA . GLU A 1 213 ? -15.696 1.864 18.459 1.00 94.94 213 GLU A CA 1
ATOM 1707 C C . GLU A 1 213 ? -14.689 0.882 17.851 1.00 94.94 213 GLU A C 1
ATOM 1709 O O . GLU A 1 213 ? -14.979 0.272 16.825 1.00 94.94 213 GLU A O 1
ATOM 1714 N N . GLN A 1 214 ? -13.537 0.660 18.497 1.00 96.00 214 GLN A N 1
ATOM 1715 C CA . GLN A 1 214 ? -12.604 -0.395 18.082 1.00 96.00 214 GLN A CA 1
ATOM 1716 C C . GLN A 1 214 ? -13.263 -1.781 18.153 1.00 96.00 214 GLN A C 1
ATOM 1718 O O . GLN A 1 214 ? -13.112 -2.589 17.239 1.00 96.00 214 GLN A O 1
ATOM 1723 N N . GLN A 1 215 ? -14.045 -2.042 19.203 1.00 95.25 215 GLN A N 1
ATOM 1724 C CA . GLN A 1 215 ? -14.775 -3.297 19.358 1.00 95.25 215 GLN A CA 1
ATOM 1725 C C . GLN A 1 215 ? -15.833 -3.486 18.260 1.00 95.25 215 GLN A C 1
ATOM 1727 O O . GLN A 1 215 ? -15.925 -4.573 17.690 1.00 95.25 215 GLN A O 1
ATOM 1732 N N . GLU A 1 216 ? -16.574 -2.430 17.900 1.00 94.25 216 GLU A N 1
ATOM 1733 C CA . GLU A 1 216 ? -17.494 -2.463 16.752 1.00 94.25 216 GLU A CA 1
ATOM 1734 C C . GLU A 1 216 ? -16.761 -2.834 15.451 1.00 94.25 216 GLU A C 1
ATOM 1736 O O . GLU A 1 216 ? -17.257 -3.654 14.673 1.00 94.25 216 GLU A O 1
ATOM 1741 N N . VAL A 1 217 ? -15.568 -2.268 15.223 1.00 92.06 217 VAL A N 1
ATOM 1742 C CA . VAL A 1 217 ? -14.722 -2.596 14.063 1.00 92.06 217 VAL A CA 1
ATOM 1743 C C . VAL A 1 217 ? -14.331 -4.071 14.076 1.00 92.06 217 VAL A C 1
ATOM 1745 O O . VAL A 1 217 ? -14.512 -4.750 13.068 1.00 92.06 217 VAL A O 1
ATOM 1748 N N . PHE A 1 218 ? -13.841 -4.605 15.196 1.00 94.25 218 PHE A N 1
ATOM 1749 C CA . PHE A 1 218 ? -13.438 -6.014 15.271 1.00 94.25 218 PHE A CA 1
ATOM 1750 C C . PHE A 1 218 ? -14.615 -6.970 15.059 1.00 94.25 218 PHE A C 1
ATOM 1752 O O . PHE A 1 218 ? -14.492 -7.956 14.330 1.00 94.25 218 PHE A O 1
ATOM 1759 N N . GLU A 1 219 ? -15.781 -6.656 15.624 1.00 93.50 219 GLU A N 1
ATOM 1760 C CA . GLU A 1 219 ? -17.002 -7.428 15.402 1.00 93.50 219 GLU A CA 1
ATOM 1761 C C . GLU A 1 219 ? -17.445 -7.407 13.940 1.00 93.50 219 GLU A C 1
ATOM 1763 O O . GLU A 1 219 ? -17.911 -8.427 13.427 1.00 93.50 219 GLU A O 1
ATOM 1768 N N . TYR A 1 220 ? -17.301 -6.270 13.259 1.00 88.88 220 TYR A N 1
ATOM 1769 C CA . TYR A 1 220 ? -17.578 -6.169 11.831 1.00 88.88 220 TYR A CA 1
ATOM 1770 C C . TYR A 1 220 ? -16.572 -6.984 11.008 1.00 88.88 220 TYR A C 1
ATOM 1772 O O . TYR A 1 220 ? -16.982 -7.839 10.223 1.00 88.88 220 TYR A O 1
ATOM 1780 N N . MET A 1 221 ? -15.271 -6.796 11.248 1.00 87.94 221 MET A N 1
ATOM 1781 C CA . MET A 1 221 ? -14.196 -7.494 10.537 1.00 87.94 221 MET A CA 1
ATOM 1782 C C . MET A 1 221 ? -14.283 -9.016 10.690 1.00 87.94 221 MET A C 1
ATOM 1784 O O . MET A 1 221 ? -14.059 -9.734 9.721 1.00 87.94 221 MET A O 1
ATOM 1788 N N . SER A 1 222 ? -14.679 -9.521 11.865 1.00 89.94 222 SER A N 1
ATOM 1789 C CA . SER A 1 222 ? -14.838 -10.965 12.111 1.00 89.94 222 SER A CA 1
ATOM 1790 C C . SER A 1 222 ? -15.911 -11.643 11.248 1.00 89.94 222 SER A C 1
ATOM 1792 O O . SER A 1 222 ? -15.913 -12.865 11.112 1.00 89.94 222 SER A O 1
ATOM 1794 N N . LYS A 1 223 ? -16.832 -10.861 10.671 1.00 89.81 223 LYS A N 1
ATOM 1795 C CA . LYS A 1 223 ? -17.915 -11.350 9.804 1.00 89.81 223 LYS A CA 1
ATOM 1796 C C . LYS A 1 223 ? -17.532 -11.342 8.325 1.00 89.81 223 LYS A C 1
ATOM 1798 O O . LYS A 1 223 ? -18.301 -11.849 7.511 1.00 89.81 223 LYS A O 1
ATOM 1803 N N . LEU A 1 224 ? -16.400 -10.736 7.969 1.00 84.25 224 LEU A N 1
ATOM 1804 C CA . LEU A 1 224 ? -15.923 -10.656 6.595 1.00 84.25 224 LEU A CA 1
ATOM 1805 C C . LEU A 1 224 ? -15.007 -11.835 6.277 1.00 84.25 224 LEU A C 1
ATOM 1807 O O . LEU A 1 224 ? -14.107 -12.160 7.050 1.00 84.25 224 LEU A O 1
ATOM 1811 N N . ASP A 1 225 ? -15.164 -12.407 5.085 1.00 88.62 225 ASP A N 1
ATOM 1812 C CA . ASP A 1 225 ? -14.123 -13.249 4.501 1.00 88.62 225 ASP A CA 1
ATOM 1813 C C . ASP A 1 225 ? -13.116 -12.358 3.767 1.00 88.62 225 ASP A C 1
ATOM 1815 O O . ASP A 1 225 ? -13.231 -12.077 2.573 1.00 88.62 225 ASP A O 1
ATOM 1819 N N . ILE A 1 226 ? -12.138 -11.852 4.519 1.00 86.38 226 ILE A N 1
ATOM 1820 C CA . ILE A 1 226 ? -11.154 -10.912 3.976 1.00 86.38 226 ILE A CA 1
ATOM 1821 C C . ILE A 1 226 ? -10.265 -11.548 2.902 1.00 86.38 226 ILE A C 1
ATOM 1823 O O . ILE A 1 226 ? -9.782 -10.842 2.019 1.00 86.38 226 ILE A O 1
ATOM 1827 N N . ARG A 1 227 ? -10.062 -12.874 2.946 1.00 90.62 227 ARG A N 1
ATOM 1828 C CA . ARG A 1 227 ? -9.268 -13.578 1.932 1.00 90.62 227 ARG A CA 1
ATOM 1829 C C . ARG A 1 227 ? -10.028 -13.629 0.622 1.00 90.62 227 ARG A C 1
ATOM 1831 O O . ARG A 1 227 ? -9.466 -13.266 -0.400 1.00 90.62 227 ARG A O 1
ATOM 1838 N N . ASP A 1 228 ? -11.296 -14.020 0.664 1.00 85.88 228 ASP A N 1
ATOM 1839 C CA . ASP A 1 228 ? -12.170 -14.045 -0.509 1.00 85.88 228 ASP A CA 1
ATOM 1840 C C . ASP A 1 228 ? -12.333 -12.653 -1.137 1.00 85.88 228 ASP A C 1
ATOM 1842 O O . ASP A 1 228 ? -12.219 -12.490 -2.351 1.00 85.88 228 ASP A O 1
ATOM 1846 N N . ILE A 1 229 ? -12.494 -11.613 -0.311 1.00 79.62 229 ILE A N 1
ATOM 1847 C CA . ILE A 1 229 ? -12.496 -10.223 -0.789 1.00 79.62 229 ILE A CA 1
ATOM 1848 C C . ILE A 1 229 ? -11.169 -9.884 -1.479 1.00 79.62 229 ILE A C 1
ATOM 1850 O O . ILE A 1 229 ? -11.185 -9.410 -2.612 1.00 79.62 229 ILE A O 1
ATOM 1854 N N . ALA A 1 230 ? -10.029 -10.147 -0.840 1.00 78.56 230 ALA A N 1
ATOM 1855 C CA . ALA A 1 230 ? -8.725 -9.827 -1.412 1.00 78.56 230 ALA A CA 1
ATOM 1856 C C . ALA A 1 230 ? -8.414 -10.633 -2.687 1.00 78.56 230 ALA A C 1
ATOM 1858 O O . ALA A 1 230 ? -7.843 -10.076 -3.621 1.00 78.56 230 ALA A O 1
ATOM 1859 N N . MET A 1 231 ? -8.830 -11.901 -2.772 1.00 81.69 231 MET A N 1
ATOM 1860 C CA . MET A 1 231 ? -8.703 -12.708 -3.992 1.00 81.69 231 MET A CA 1
ATOM 1861 C C . MET A 1 231 ? -9.488 -12.088 -5.149 1.00 81.69 231 MET A C 1
ATOM 1863 O O . MET A 1 231 ? -8.930 -11.906 -6.228 1.00 81.69 231 MET A O 1
ATOM 1867 N N . ARG A 1 232 ? -10.748 -11.691 -4.927 1.00 76.56 232 ARG A N 1
ATOM 1868 C CA . ARG A 1 232 ? -11.543 -11.011 -5.963 1.00 76.56 232 ARG A CA 1
ATOM 1869 C C . ARG A 1 232 ? -10.911 -9.693 -6.402 1.00 76.56 232 ARG A C 1
ATOM 1871 O O . ARG A 1 232 ? -10.731 -9.489 -7.595 1.00 76.56 232 ARG A O 1
ATOM 1878 N N . VAL A 1 233 ? -10.474 -8.864 -5.453 1.00 71.56 233 VAL A N 1
ATOM 1879 C CA . VAL A 1 233 ? -9.765 -7.606 -5.753 1.00 71.56 233 VAL A CA 1
ATOM 1880 C C . VAL A 1 233 ? -8.511 -7.852 -6.590 1.00 71.56 233 VAL A C 1
ATOM 1882 O O . VAL A 1 233 ? -8.232 -7.100 -7.520 1.00 71.56 233 VAL A O 1
ATOM 1885 N N . MET A 1 234 ? -7.749 -8.903 -6.280 1.00 72.44 234 MET A N 1
ATOM 1886 C CA . MET A 1 234 ? -6.560 -9.270 -7.046 1.00 72.44 234 MET A CA 1
ATOM 1887 C C . MET A 1 234 ? -6.915 -9.673 -8.479 1.00 72.44 234 MET A C 1
ATOM 1889 O O . MET A 1 234 ? -6.285 -9.175 -9.409 1.00 72.44 234 MET A O 1
ATOM 1893 N N . HIS A 1 235 ? -7.929 -10.524 -8.662 1.00 71.88 235 HIS A N 1
ATOM 1894 C CA . HIS A 1 235 ? -8.398 -10.934 -9.988 1.00 71.88 235 HIS A CA 1
ATOM 1895 C C . HIS A 1 235 ? -8.862 -9.740 -10.822 1.00 71.88 235 HIS A C 1
ATOM 1897 O O . HIS A 1 235 ? -8.419 -9.576 -11.954 1.00 71.88 235 HIS A O 1
ATOM 1903 N N . GLU A 1 236 ? -9.679 -8.863 -10.248 1.00 66.50 236 GLU A N 1
ATOM 1904 C CA . GLU A 1 236 ? -10.187 -7.672 -10.930 1.00 66.50 236 GLU A CA 1
ATOM 1905 C C . GLU A 1 236 ? -9.057 -6.704 -11.300 1.00 66.50 236 GLU A C 1
ATOM 1907 O O . GLU A 1 236 ? -9.010 -6.189 -12.418 1.00 66.50 236 GLU A O 1
ATOM 1912 N N . LEU A 1 237 ? -8.101 -6.484 -10.387 1.00 65.38 237 LEU A N 1
ATOM 1913 C CA . LEU A 1 237 ? -6.906 -5.688 -10.663 1.00 65.38 237 LEU A CA 1
ATOM 1914 C C . LEU A 1 237 ? -6.132 -6.276 -11.847 1.00 65.38 237 LEU A C 1
ATOM 1916 O O . LEU A 1 237 ? -5.722 -5.549 -12.748 1.00 65.38 237 LEU A O 1
ATOM 1920 N N . PHE A 1 238 ? -5.937 -7.588 -11.853 1.00 66.25 238 PHE A N 1
ATOM 1921 C CA . PHE A 1 238 ? -5.208 -8.303 -12.891 1.00 66.25 238 PHE A CA 1
ATOM 1922 C C . PHE A 1 238 ? -5.909 -8.244 -14.248 1.00 66.25 238 PHE A C 1
ATOM 1924 O O . PHE A 1 238 ? -5.263 -7.894 -15.235 1.00 66.25 238 PHE A O 1
ATOM 1931 N N . GLU A 1 239 ? -7.220 -8.473 -14.302 1.00 64.56 239 GLU A N 1
ATOM 1932 C CA . GLU A 1 239 ? -8.020 -8.320 -15.523 1.00 64.56 239 GLU A CA 1
ATOM 1933 C C . GLU A 1 239 ? -7.944 -6.893 -16.070 1.00 64.56 239 GLU A C 1
ATOM 1935 O O . GLU A 1 239 ? -7.731 -6.673 -17.265 1.00 64.56 239 GLU A O 1
ATOM 1940 N N . ALA A 1 240 ? -8.055 -5.900 -15.193 1.00 61.72 240 ALA A N 1
ATOM 1941 C CA . ALA A 1 240 ? -8.010 -4.502 -15.580 1.00 61.72 240 ALA A CA 1
ATOM 1942 C C . ALA A 1 240 ? -6.631 -4.082 -16.111 1.00 61.72 240 ALA A C 1
ATOM 1944 O O . ALA A 1 240 ? -6.529 -3.307 -17.070 1.00 61.72 240 ALA A O 1
ATOM 1945 N N . LEU A 1 241 ? -5.559 -4.606 -15.513 1.00 60.00 241 LEU A N 1
ATOM 1946 C CA . LEU A 1 241 ? -4.198 -4.394 -15.992 1.00 60.00 241 LEU A CA 1
ATOM 1947 C C . LEU A 1 241 ? -3.966 -5.112 -17.328 1.00 60.00 241 LEU A C 1
ATOM 1949 O O . LEU A 1 241 ? -3.437 -4.476 -18.239 1.00 60.00 241 LEU A O 1
ATOM 1953 N N . ALA A 1 242 ? -4.425 -6.356 -17.483 1.00 59.72 242 ALA A N 1
ATOM 1954 C CA . ALA A 1 242 ? -4.326 -7.123 -18.726 1.00 59.72 242 ALA A CA 1
ATOM 1955 C C . ALA A 1 242 ? -5.049 -6.423 -19.890 1.00 59.72 242 ALA A C 1
ATOM 1957 O O . ALA A 1 242 ? -4.437 -6.149 -20.923 1.00 59.72 242 ALA A O 1
ATOM 1958 N N . MET A 1 243 ? -6.310 -6.011 -19.691 1.00 59.91 243 MET A N 1
ATOM 1959 C CA . MET A 1 243 ? -7.095 -5.274 -20.695 1.00 59.91 243 MET A CA 1
ATOM 1960 C C . MET A 1 243 ? -6.437 -3.958 -21.119 1.00 59.91 243 MET A C 1
ATOM 1962 O O . MET A 1 243 ? -6.587 -3.507 -22.254 1.00 59.91 243 MET A O 1
ATOM 1966 N N . LYS A 1 244 ? -5.739 -3.292 -20.199 1.00 53.66 244 LYS A N 1
ATOM 1967 C CA . LYS A 1 244 ? -5.177 -1.969 -20.457 1.00 53.66 244 LYS A CA 1
ATOM 1968 C C . LYS A 1 244 ? -3.816 -1.994 -21.124 1.00 53.66 244 LYS A C 1
ATOM 1970 O O . LYS A 1 244 ? -3.501 -1.116 -21.931 1.00 53.66 244 LYS A O 1
ATOM 1975 N N . PHE A 1 245 ? -2.976 -2.894 -20.653 1.00 54.41 245 PHE A N 1
ATOM 1976 C CA . PHE A 1 245 ? -1.573 -2.954 -21.012 1.00 54.41 245 PHE A CA 1
ATOM 1977 C C . PHE A 1 245 ? -1.303 -4.034 -22.064 1.00 54.41 245 PHE A C 1
ATOM 1979 O O . PHE A 1 245 ? -0.141 -4.237 -22.402 1.00 54.41 245 PHE A O 1
ATOM 1986 N N . ASP A 1 246 ? -2.371 -4.649 -22.590 1.00 58.22 246 ASP A N 1
ATOM 1987 C CA . ASP A 1 246 ? -2.368 -5.616 -23.691 1.00 58.22 246 ASP A CA 1
ATOM 1988 C C . ASP A 1 246 ? -1.355 -6.742 -23.442 1.00 58.22 246 ASP A C 1
ATOM 1990 O O . ASP A 1 246 ? -0.475 -7.019 -24.257 1.00 58.22 246 ASP A O 1
ATOM 1994 N N . PHE A 1 247 ? -1.420 -7.330 -22.243 1.00 57.66 247 PHE A N 1
ATOM 1995 C CA . PHE A 1 247 ? -0.578 -8.459 -21.866 1.00 57.66 247 PHE A CA 1
ATOM 1996 C C . PHE A 1 247 ? -1.413 -9.614 -21.318 1.00 57.66 247 PHE A C 1
ATOM 1998 O O . PHE A 1 247 ? -2.368 -9.407 -20.571 1.00 57.66 247 PHE A O 1
ATOM 2005 N N . GLU A 1 248 ? -1.028 -10.833 -21.690 1.00 55.19 248 GLU A N 1
ATOM 2006 C CA . GLU A 1 248 ? -1.589 -12.066 -21.145 1.00 55.19 248 GLU A CA 1
ATOM 2007 C C . GLU A 1 248 ? -0.894 -12.374 -19.815 1.00 55.19 248 GLU A C 1
ATOM 2009 O O . GLU A 1 248 ? 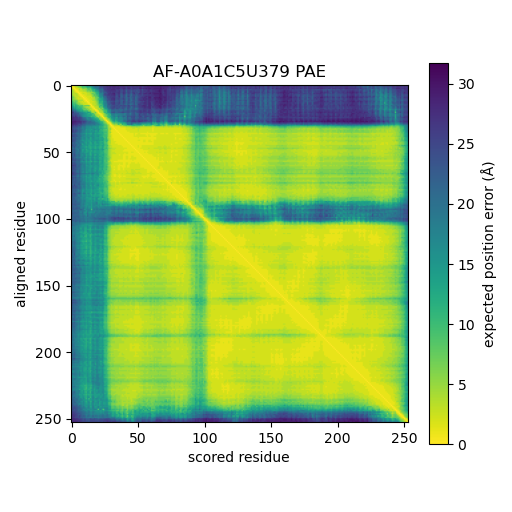0.335 -12.418 -19.747 1.00 55.19 248 GLU A O 1
ATOM 2014 N N . LEU A 1 249 ? -1.672 -12.558 -18.748 1.00 54.28 249 LEU A N 1
ATOM 2015 C CA . LEU A 1 249 ? -1.159 -13.125 -17.506 1.00 54.28 249 LEU A CA 1
ATOM 2016 C C . LEU A 1 249 ? -0.951 -14.619 -17.735 1.00 54.28 249 LEU A C 1
ATOM 2018 O O . LEU A 1 249 ? -1.892 -15.314 -18.116 1.00 54.28 249 LEU A O 1
ATOM 2022 N N . SER A 1 250 ? 0.261 -15.123 -17.505 1.00 49.16 250 SER A N 1
ATOM 2023 C CA . SER A 1 250 ? 0.472 -16.569 -17.468 1.00 49.16 250 SER A CA 1
ATOM 2024 C C . SER A 1 250 ? -0.379 -17.162 -16.344 1.00 49.16 250 SER A C 1
ATOM 2026 O O . SER A 1 250 ? -0.209 -16.756 -15.191 1.00 49.16 250 SER A O 1
ATOM 2028 N N . GLU A 1 251 ? -1.272 -18.102 -16.660 1.00 38.28 251 GLU A N 1
ATOM 2029 C CA . GLU A 1 251 ? -1.961 -18.903 -15.644 1.00 38.28 251 GLU A CA 1
ATOM 2030 C C . GLU A 1 251 ? -0.890 -19.569 -14.766 1.00 38.28 251 GLU A C 1
ATOM 2032 O O . GLU A 1 251 ? -0.081 -20.361 -15.250 1.00 38.28 251 GLU A O 1
ATOM 2037 N N . GLN A 1 252 ? -0.812 -19.168 -13.496 1.00 39.88 252 GLN A N 1
ATOM 2038 C CA . GLN A 1 252 ? 0.040 -19.841 -12.520 1.00 39.88 252 GLN A CA 1
ATOM 2039 C C . GLN A 1 252 ? -0.673 -21.139 -12.114 1.00 39.88 252 GLN A C 1
ATOM 2041 O O . GLN A 1 252 ? -1.780 -21.079 -11.580 1.00 39.88 252 GLN A O 1
ATOM 2046 N N . GLU A 1 253 ? -0.057 -22.284 -12.435 1.00 30.38 253 GLU A N 1
ATOM 2047 C CA . GLU A 1 253 ? -0.451 -23.632 -11.978 1.00 30.38 253 GLU A CA 1
ATOM 2048 C C . GLU A 1 253 ? -0.387 -23.786 -10.451 1.00 30.38 253 GLU A C 1
ATOM 2050 O O . GLU A 1 253 ? 0.570 -23.257 -9.832 1.00 30.38 253 GLU A O 1
#